Protein AF-A0A6N7GF72-F1 (afdb_monomer)

pLDDT: mean 76.34, std 24.45, range [26.66, 98.12]

Solvent-accessible surface area (backbone atoms only — not comparable to full-atom values): 12638 Å² total; per-residue (Å²): 143,80,83,81,81,89,78,82,79,80,87,87,76,74,78,53,58,44,31,38,32,58,78,77,88,82,78,81,95,81,89,84,85,91,77,95,74,93,71,80,71,67,38,44,38,35,68,43,76,59,96,56,47,67,61,53,47,71,75,38,77,80,44,46,76,70,35,70,65,58,71,73,59,34,52,51,50,43,55,64,38,62,33,38,33,44,74,45,71,75,40,70,82,31,62,70,58,50,53,26,17,60,45,32,15,17,40,37,30,23,65,43,62,24,39,59,82,71,48,45,61,90,44,27,23,38,63,32,64,62,94,37,68,65,50,50,52,50,53,51,52,55,42,75,73,30,62,67,61,42,51,52,15,22,70,39,10,25,70,74,47,64,76,74,36,73,64,52,55,48,53,49,52,52,32,54,54,27,51,77,71,72,42,87,58,70,90,82,65,70,73,75,88,70,73,82,80,72,79,67,92,66,80,81,82,90,76,130

Foldseek 3Di:
DDDDDDDDDDPPDDFWKKFKAFDPPPPDDDDDDDDDDDDDGIEIEGEEDDPCNVVVCVVCVRHHYPYHDDDPRVLVVLLRTLAIEGQALDDAQCPVLLSNLLSLHAYEYECHHNCVVQHDDQAQYHYFHHPDPPRSVVRVSVLSVDVPSSNRNSVRSNVSCVCVDPVLVVLVVVQVVCVVVVHDHDPPCPPSPPPPPDPDPDDDPPDD

Radius of gyration: 21.14 Å; Cα contacts (8 Å, |Δi|>4): 265; chains: 1; bounding box: 44×66×63 Å

Mean predicted aligned error: 12.41 Å

Sequence (208 aa):
MTPAGGAGRDPAGAESSVAVRCPASLRSPAAQPRVRRWHHASRVVVVGDGPVRRAVTAALPGAVFLGERHGKQLARVYASLDLFVHTGPYETFGQTLQEALASGVPVVAPAVGGPMDLVRSGTNGQLVPAGDPAAVAGAVAGLAGDRGRLGRYAGAARDSVAGRTWAAVGDALIDHYRAVRGEPVSESAEPAANRPTASYPGGVPTGW

Structure (mmCIF, N/CA/C/O backbone):
data_AF-A0A6N7GF72-F1
#
_entry.id   AF-A0A6N7GF72-F1
#
loop_
_atom_site.group_PDB
_atom_site.id
_atom_site.type_symbol
_atom_site.label_atom_id
_atom_site.label_alt_id
_atom_site.label_comp_id
_atom_site.label_asym_id
_atom_site.label_entity_id
_atom_site.label_seq_id
_atom_site.pdbx_PDB_ins_code
_atom_site.Cartn_x
_atom_site.Cartn_y
_atom_site.Cartn_z
_atom_site.occupancy
_atom_site.B_iso_or_equiv
_atom_site.auth_seq_id
_atom_site.auth_comp_id
_atom_site.auth_asym_id
_atom_site.auth_atom_id
_atom_site.pdbx_PDB_model_num
ATOM 1 N N . MET A 1 1 ? 24.441 47.608 4.978 1.00 37.72 1 MET A N 1
ATOM 2 C CA . MET A 1 1 ? 24.541 46.183 4.607 1.00 37.72 1 MET A CA 1
ATOM 3 C C . MET A 1 1 ? 23.756 45.409 5.650 1.00 37.72 1 MET A C 1
ATOM 5 O O . MET A 1 1 ? 24.222 45.266 6.769 1.00 37.72 1 MET A O 1
ATOM 9 N N . THR A 1 2 ? 22.516 45.058 5.324 1.00 32.22 2 THR A N 1
ATOM 10 C CA . THR A 1 2 ? 21.554 44.425 6.239 1.00 32.22 2 THR A CA 1
ATOM 11 C C . THR A 1 2 ? 21.216 43.059 5.656 1.00 32.22 2 THR A C 1
ATOM 13 O O . THR A 1 2 ? 20.885 43.025 4.470 1.00 32.22 2 THR A O 1
ATOM 16 N N . PRO A 1 3 ? 21.257 41.946 6.406 1.00 38.03 3 PRO A N 1
ATOM 17 C CA . PRO A 1 3 ? 20.653 40.718 5.931 1.00 38.03 3 PRO A CA 1
ATOM 18 C C . PRO A 1 3 ? 19.198 40.641 6.415 1.00 38.03 3 PRO A C 1
ATOM 20 O O . PRO A 1 3 ? 18.922 40.605 7.613 1.00 38.03 3 PRO A O 1
ATOM 23 N N . ALA A 1 4 ? 18.275 40.626 5.452 1.00 34.38 4 ALA A N 1
ATOM 24 C CA . ALA A 1 4 ? 16.964 39.994 5.582 1.00 34.38 4 ALA A CA 1
ATOM 25 C C . ALA A 1 4 ? 17.195 38.483 5.806 1.00 34.38 4 ALA A C 1
ATOM 27 O O . ALA A 1 4 ? 18.132 37.916 5.253 1.00 34.38 4 ALA A O 1
ATOM 28 N N . GLY A 1 5 ? 16.486 37.791 6.693 1.00 30.17 5 GLY A N 1
ATOM 29 C CA . GLY A 1 5 ? 15.038 37.602 6.662 1.00 30.17 5 GLY A CA 1
ATOM 30 C C . GLY A 1 5 ? 14.794 36.155 6.228 1.00 30.17 5 GLY A C 1
ATOM 31 O O . GLY A 1 5 ? 15.009 35.810 5.072 1.00 30.17 5 GLY A O 1
ATOM 32 N N . GLY A 1 6 ? 14.468 35.295 7.194 1.00 33.81 6 GLY A N 1
ATOM 33 C CA . GLY A 1 6 ? 14.403 33.846 7.025 1.00 33.81 6 GLY A CA 1
ATOM 34 C C . GLY A 1 6 ? 13.288 33.367 6.095 1.00 33.81 6 GLY A C 1
ATOM 35 O O . GLY A 1 6 ? 12.206 33.944 6.045 1.00 33.81 6 GLY A O 1
ATOM 36 N N . ALA A 1 7 ? 13.546 32.239 5.438 1.00 31.11 7 ALA A N 1
ATOM 37 C CA . ALA A 1 7 ? 12.521 31.364 4.892 1.00 31.11 7 ALA A CA 1
ATOM 38 C C . ALA A 1 7 ? 12.590 30.045 5.669 1.00 31.11 7 ALA A C 1
ATOM 40 O O . ALA A 1 7 ? 13.510 29.244 5.496 1.00 31.11 7 ALA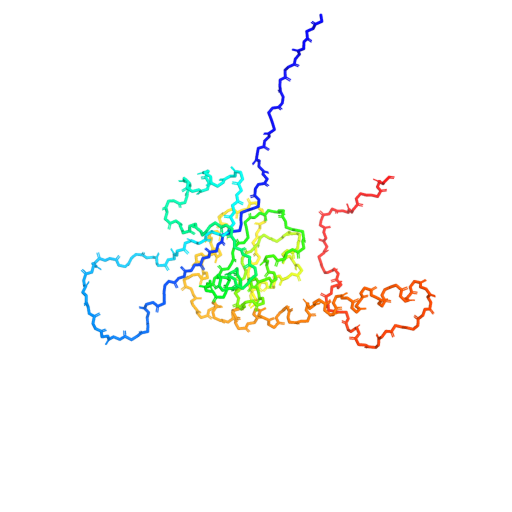 A O 1
ATOM 41 N N . GLY A 1 8 ? 11.642 29.866 6.591 1.00 28.09 8 GLY A N 1
ATOM 42 C CA . GLY A 1 8 ? 11.401 28.589 7.247 1.00 28.09 8 GLY A CA 1
ATOM 43 C C . GLY A 1 8 ? 10.992 27.562 6.198 1.00 28.09 8 GLY A C 1
ATOM 44 O O . GLY A 1 8 ? 10.082 27.796 5.406 1.00 28.09 8 GLY A O 1
ATOM 45 N N . ARG A 1 9 ? 11.704 26.439 6.169 1.00 32.72 9 ARG A N 1
ATOM 46 C CA . ARG A 1 9 ? 11.392 25.300 5.312 1.00 32.72 9 ARG A CA 1
ATOM 47 C C . ARG A 1 9 ? 10.152 24.605 5.881 1.00 32.72 9 ARG A C 1
ATOM 49 O O . ARG A 1 9 ? 10.186 24.135 7.015 1.00 32.72 9 ARG A O 1
ATOM 56 N N . ASP A 1 10 ? 9.076 24.580 5.105 1.00 31.94 10 ASP A N 1
ATOM 57 C CA . ASP A 1 10 ? 7.834 23.865 5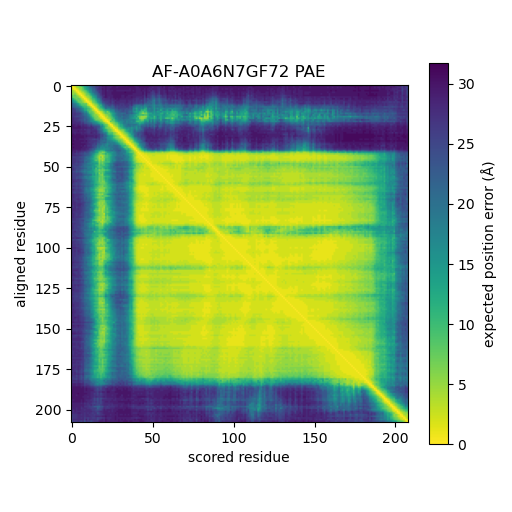.407 1.00 31.94 10 ASP A CA 1
ATOM 58 C C . ASP A 1 10 ? 8.110 22.344 5.530 1.00 31.94 10 ASP A C 1
ATOM 60 O O . ASP A 1 10 ? 8.666 21.761 4.594 1.00 31.94 10 ASP A O 1
ATOM 64 N N . PRO A 1 11 ? 7.804 21.670 6.659 1.00 31.98 11 PRO A N 1
ATOM 65 C CA . PRO A 1 11 ? 8.066 20.241 6.850 1.00 31.98 11 PRO A CA 1
ATOM 66 C C . PRO A 1 11 ? 6.938 19.345 6.293 1.00 31.98 11 PRO A C 1
ATOM 68 O O . PRO A 1 11 ? 6.669 18.269 6.830 1.00 31.98 11 PRO A O 1
ATOM 71 N N . ALA A 1 12 ? 6.267 19.763 5.219 1.00 31.30 12 ALA A N 1
ATOM 72 C CA . ALA A 1 12 ? 5.197 19.017 4.559 1.00 31.30 12 ALA A CA 1
ATOM 73 C C . ALA A 1 12 ? 5.749 18.018 3.521 1.00 31.30 12 ALA A C 1
ATOM 75 O O . ALA A 1 12 ? 5.604 18.197 2.315 1.00 31.30 12 ALA A O 1
ATOM 76 N N . GLY A 1 13 ? 6.415 16.958 3.986 1.00 28.98 13 GLY A N 1
ATOM 77 C CA . GLY A 1 13 ? 6.988 15.943 3.091 1.00 28.98 13 GLY A CA 1
ATOM 78 C C . GLY A 1 13 ? 7.245 14.583 3.732 1.00 28.98 13 GLY A C 1
ATOM 79 O O . GLY A 1 13 ? 8.148 13.874 3.305 1.00 28.98 13 GLY A O 1
ATOM 80 N N . ALA A 1 14 ? 6.513 14.225 4.788 1.00 30.52 14 ALA A N 1
ATOM 81 C CA . ALA A 1 14 ? 6.684 12.927 5.429 1.00 30.52 14 ALA A CA 1
ATOM 82 C C . ALA A 1 14 ? 5.724 11.887 4.840 1.00 30.52 14 ALA A C 1
ATOM 84 O O . ALA A 1 14 ? 4.532 11.874 5.153 1.00 30.52 14 ALA A O 1
ATOM 85 N N . GLU A 1 15 ? 6.266 10.995 4.013 1.00 36.94 15 GLU A N 1
ATOM 86 C CA . GLU A 1 15 ? 5.601 9.768 3.578 1.00 36.94 15 GLU A CA 1
ATOM 87 C C . GLU A 1 15 ? 5.228 8.941 4.816 1.00 36.94 15 GLU A C 1
ATOM 89 O O . GLU A 1 15 ? 6.079 8.395 5.515 1.00 36.94 15 GLU A O 1
ATOM 94 N N . SER A 1 16 ? 3.939 8.903 5.141 1.00 38.19 16 SER A N 1
ATOM 95 C CA . SER A 1 16 ? 3.421 8.126 6.265 1.00 38.19 16 SER A CA 1
ATOM 96 C C . SER A 1 16 ? 2.525 7.037 5.702 1.00 38.19 16 SER A C 1
ATOM 98 O O . SER A 1 16 ? 1.413 7.303 5.256 1.00 38.19 16 SER A O 1
ATOM 100 N N . SER A 1 17 ? 3.023 5.804 5.695 1.00 48.09 17 SER A N 1
ATOM 101 C CA . SER A 1 17 ? 2.192 4.639 5.405 1.00 48.09 17 SER A CA 1
ATOM 102 C C . SER A 1 17 ? 1.474 4.223 6.684 1.00 48.09 17 SER A C 1
ATOM 104 O O . SER A 1 17 ? 2.097 3.998 7.724 1.00 48.09 17 SER A O 1
ATOM 106 N N . VAL A 1 18 ? 0.149 4.153 6.622 1.00 55.72 18 VAL A N 1
ATOM 107 C CA . VAL A 1 18 ? -0.718 3.813 7.748 1.00 55.72 18 VAL A CA 1
ATOM 108 C C . VAL A 1 18 ? -1.371 2.475 7.438 1.00 55.72 18 VAL A C 1
ATOM 110 O O . VAL A 1 18 ? -2.010 2.300 6.410 1.00 55.72 18 VAL A O 1
ATOM 113 N N . ALA A 1 19 ? -1.230 1.496 8.320 1.00 61.16 19 ALA A N 1
ATOM 114 C CA . ALA A 1 19 ? -1.853 0.196 8.137 1.00 61.16 19 ALA A CA 1
ATOM 115 C C . ALA A 1 19 ? -3.062 0.033 9.060 1.00 61.16 19 ALA A C 1
ATOM 117 O O . ALA A 1 19 ? -3.046 0.496 10.201 1.00 61.16 19 ALA A O 1
ATOM 118 N N . VAL A 1 20 ? -4.114 -0.644 8.597 1.00 59.81 20 VAL A N 1
ATOM 119 C CA . VAL A 1 20 ? -5.324 -0.889 9.391 1.00 59.81 20 VAL A CA 1
ATOM 120 C C . VAL A 1 20 ? -5.502 -2.386 9.614 1.00 59.81 20 VAL A C 1
ATOM 122 O O . VAL A 1 20 ? -5.477 -3.192 8.683 1.00 59.81 20 VAL A O 1
ATOM 125 N N . ARG A 1 21 ? -5.705 -2.756 10.880 1.00 57.06 21 ARG A N 1
ATOM 126 C CA . ARG A 1 21 ? -6.043 -4.113 11.310 1.00 57.06 21 ARG A CA 1
ATOM 127 C C . ARG A 1 21 ? -7.370 -4.118 12.067 1.00 57.06 21 ARG A C 1
ATOM 129 O O . ARG A 1 21 ? -7.526 -3.417 13.065 1.00 57.06 21 ARG A O 1
ATOM 136 N N . CYS A 1 22 ? -8.313 -4.941 11.635 1.00 35.53 22 CYS A N 1
ATOM 137 C CA . CYS A 1 22 ? -9.585 -5.212 12.294 1.00 35.53 22 CYS A CA 1
ATOM 138 C C . CYS A 1 22 ? -9.459 -6.519 13.109 1.00 35.53 22 CYS A C 1
ATOM 140 O O . CYS A 1 22 ? -9.134 -7.564 12.543 1.00 35.53 22 CYS A O 1
ATOM 142 N N . PRO A 1 23 ? -9.692 -6.536 14.438 1.00 35.94 23 PRO A N 1
ATOM 143 C CA . PRO A 1 23 ? -9.519 -7.742 15.236 1.00 35.94 23 PRO A CA 1
ATOM 144 C C . PRO A 1 23 ? -10.465 -8.864 14.777 1.00 35.94 23 PRO A C 1
ATOM 146 O O . PRO A 1 23 ? -11.629 -8.654 14.433 1.00 35.94 23 PRO A O 1
ATOM 149 N N . ALA A 1 24 ? -9.938 -10.088 14.784 1.00 39.78 24 ALA A N 1
ATOM 150 C CA . ALA A 1 24 ? -10.560 -11.296 14.243 1.00 39.78 24 ALA A CA 1
ATOM 151 C C . ALA A 1 24 ? -11.623 -11.948 15.161 1.00 39.78 24 ALA A C 1
ATOM 153 O O . ALA A 1 24 ? -11.920 -13.132 15.008 1.00 39.78 24 ALA A O 1
ATOM 154 N N . SER A 1 25 ? -12.199 -11.224 16.126 1.00 37.38 25 SER A N 1
ATOM 155 C CA . SER A 1 25 ? -13.009 -11.787 17.223 1.00 37.38 25 SER A CA 1
ATOM 156 C C . SER A 1 25 ? -14.440 -12.221 16.845 1.00 37.38 25 SER A C 1
ATOM 158 O O . SER A 1 25 ? -15.367 -12.041 17.625 1.00 37.38 25 SER A O 1
ATOM 160 N N . LEU A 1 26 ? -14.636 -12.826 15.670 1.00 39.72 26 LEU A N 1
ATOM 161 C CA . LEU A 1 26 ? -15.895 -13.479 15.268 1.00 39.72 26 LEU A CA 1
ATOM 162 C C . LEU A 1 26 ? -15.728 -14.984 14.972 1.00 39.72 26 LEU A C 1
ATOM 164 O O . LEU A 1 26 ? -16.609 -15.598 14.377 1.00 39.72 26 LEU A O 1
ATOM 168 N N . ARG A 1 27 ? -14.618 -15.608 15.391 1.00 39.31 27 ARG A N 1
ATOM 169 C CA . ARG A 1 27 ? -14.408 -17.062 15.277 1.00 39.31 27 ARG A CA 1
ATOM 170 C C . ARG A 1 27 ? -14.539 -17.742 16.652 1.00 39.31 27 ARG A C 1
ATOM 172 O O . ARG A 1 27 ? -13.567 -17.843 17.386 1.00 39.31 27 ARG A O 1
ATOM 179 N N . SER A 1 28 ? -15.739 -18.261 16.918 1.00 28.58 28 SER A N 1
ATOM 180 C CA . SER A 1 28 ? -16.122 -19.269 17.934 1.00 28.58 28 SER A CA 1
ATOM 181 C C . SER A 1 28 ? -16.553 -18.813 19.354 1.00 28.58 28 SER A C 1
ATOM 183 O O . SER A 1 28 ? -15.924 -17.922 19.926 1.00 28.58 28 SER A O 1
ATOM 185 N N . PRO A 1 29 ? -17.606 -19.433 19.951 1.00 34.91 29 PRO A N 1
ATOM 186 C CA . PRO A 1 29 ? -18.181 -19.065 21.244 1.00 34.91 29 PRO A CA 1
ATOM 187 C C . PRO A 1 29 ? -17.794 -20.058 22.355 1.00 34.91 29 PRO A C 1
ATOM 189 O O . PRO A 1 29 ? -18.468 -21.063 22.546 1.00 34.91 29 PRO A O 1
ATOM 192 N N . ALA A 1 30 ? -16.751 -19.780 23.137 1.00 33.38 30 ALA A N 1
ATOM 193 C CA . ALA A 1 30 ? -16.611 -20.349 24.483 1.00 33.38 30 ALA A CA 1
ATOM 194 C C . ALA A 1 30 ? -15.549 -19.587 25.291 1.00 33.38 30 ALA A C 1
ATOM 196 O O . ALA A 1 30 ? -14.443 -19.378 24.809 1.00 33.38 30 ALA A O 1
ATOM 197 N N . ALA A 1 31 ? -15.907 -19.255 26.536 1.00 30.31 31 ALA A N 1
ATOM 198 C CA . ALA A 1 31 ? -15.117 -18.621 27.603 1.00 30.31 31 ALA A CA 1
ATOM 199 C C . ALA A 1 31 ? -15.018 -17.068 27.607 1.00 30.31 31 ALA A C 1
ATOM 201 O O . ALA A 1 31 ? -14.301 -16.430 26.846 1.00 30.31 31 ALA A O 1
ATOM 202 N N . GLN A 1 32 ? -15.788 -16.496 28.539 1.00 37.69 32 GLN A N 1
ATOM 203 C CA . GLN A 1 32 ? -16.015 -15.092 28.948 1.00 37.69 32 GLN A CA 1
ATOM 204 C C . GLN A 1 32 ? -14.939 -14.602 29.973 1.00 37.69 32 GLN A C 1
ATOM 206 O O . GLN A 1 32 ? -14.278 -15.480 30.523 1.00 37.69 32 GLN A O 1
ATOM 211 N N . PRO A 1 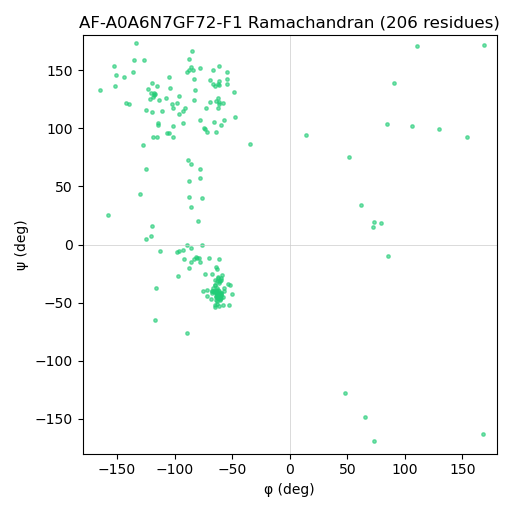33 ? -14.748 -13.286 30.308 1.00 40.03 33 PRO A N 1
ATOM 212 C CA . PRO A 1 33 ? -15.814 -12.398 30.800 1.00 40.03 33 PRO A CA 1
ATOM 213 C C . PRO A 1 33 ? -15.810 -10.911 30.376 1.00 40.03 33 PRO A C 1
ATOM 215 O O . PRO A 1 33 ? -14.806 -10.220 30.277 1.00 40.03 33 PRO A O 1
ATOM 218 N N . ARG A 1 34 ? -17.047 -10.437 30.190 1.00 40.97 34 ARG A N 1
ATOM 219 C CA . ARG A 1 34 ? -17.613 -9.087 30.369 1.00 40.97 34 ARG A CA 1
ATOM 220 C C . ARG A 1 34 ? -16.628 -7.910 30.523 1.00 40.97 34 ARG A C 1
ATOM 222 O O . ARG A 1 34 ? -16.373 -7.450 31.630 1.00 40.97 34 ARG A O 1
ATOM 229 N N . VAL A 1 35 ? -16.327 -7.265 29.395 1.00 34.72 35 VAL A N 1
ATOM 230 C CA . VAL A 1 35 ? -16.223 -5.798 29.317 1.00 34.72 35 VAL A CA 1
ATOM 231 C C . VAL A 1 35 ? -17.259 -5.316 28.304 1.00 34.72 35 VAL A C 1
ATOM 233 O O . VAL A 1 35 ? -17.232 -5.661 27.124 1.00 34.72 35 VAL A O 1
ATOM 236 N N . ARG A 1 36 ? -18.254 -4.575 28.795 1.00 36.16 36 ARG A N 1
ATOM 237 C CA . ARG A 1 36 ? -19.319 -3.986 27.981 1.00 36.16 36 ARG A CA 1
ATOM 238 C C . ARG A 1 36 ? -18.784 -2.744 27.271 1.00 36.16 36 ARG A C 1
ATOM 240 O O . ARG A 1 36 ? -18.638 -1.715 27.915 1.00 36.16 36 ARG A O 1
ATOM 247 N N . ARG A 1 37 ? -18.571 -2.869 25.959 1.00 26.66 37 ARG A N 1
ATOM 248 C CA . ARG A 1 37 ? -18.937 -1.941 24.864 1.00 26.66 37 ARG A CA 1
ATOM 249 C C . ARG A 1 37 ? -17.967 -2.170 23.702 1.00 26.66 37 ARG A C 1
ATOM 251 O O . ARG A 1 37 ? -16.890 -1.590 23.643 1.00 26.66 37 ARG A O 1
ATOM 258 N N . TRP A 1 38 ? -18.357 -3.040 22.776 1.00 33.94 38 TRP A N 1
ATOM 259 C CA . TRP A 1 38 ? -17.678 -3.167 21.491 1.00 33.94 38 TRP A CA 1
ATOM 260 C C . TRP A 1 38 ? -18.045 -1.947 20.644 1.00 33.94 38 TRP A C 1
ATOM 262 O O . TRP A 1 38 ? -19.136 -1.889 20.085 1.00 33.94 38 TRP A O 1
ATOM 272 N N . HIS A 1 39 ? -17.157 -0.957 20.588 1.00 36.47 39 HIS A N 1
ATOM 273 C CA . HIS A 1 39 ? -17.278 0.176 19.676 1.00 36.47 39 HIS A CA 1
ATOM 274 C C . HIS A 1 39 ? -16.176 0.093 18.612 1.00 36.47 39 HIS A C 1
ATOM 276 O O . HIS A 1 39 ? -14.996 0.163 18.928 1.00 36.47 39 HIS A O 1
ATOM 282 N N . HIS A 1 40 ? -16.607 -0.092 17.358 1.00 46.06 40 HIS A N 1
ATOM 283 C CA . HIS A 1 40 ? -15.919 0.252 16.102 1.00 46.06 40 HIS A CA 1
ATOM 284 C C . HIS A 1 40 ? -14.469 -0.261 15.965 1.00 46.06 40 HIS A C 1
ATOM 286 O O . HIS A 1 40 ? -13.488 0.464 16.082 1.00 46.06 40 HIS A O 1
ATOM 292 N N . ALA A 1 41 ? -14.360 -1.566 15.708 1.00 66.69 41 ALA A N 1
ATOM 293 C CA . ALA A 1 41 ? -13.166 -2.393 15.844 1.00 66.69 41 ALA A CA 1
ATOM 294 C C . ALA A 1 41 ? -12.130 -2.241 14.705 1.00 66.69 41 ALA A C 1
ATOM 296 O O . ALA A 1 41 ? -11.883 -3.188 13.968 1.00 66.69 41 ALA A O 1
ATOM 297 N N . SER A 1 42 ? -11.507 -1.077 14.532 1.00 74.12 42 SER A N 1
ATOM 298 C CA . SER A 1 42 ? -10.332 -0.929 13.651 1.00 74.12 42 SER A CA 1
ATOM 299 C C . SER A 1 42 ? -9.159 -0.363 14.438 1.00 74.12 42 SER A C 1
ATOM 301 O O . SER A 1 42 ? -9.322 0.581 15.206 1.00 74.12 42 SER A O 1
ATOM 303 N N . ARG A 1 43 ? -7.973 -0.950 14.275 1.00 87.81 43 ARG A N 1
ATOM 304 C CA . ARG A 1 43 ? -6.743 -0.519 14.937 1.00 87.81 43 ARG A CA 1
ATOM 305 C C . ARG A 1 43 ? -5.735 -0.079 13.893 1.00 87.81 43 ARG A C 1
ATOM 307 O O . ARG A 1 43 ? -5.451 -0.815 12.951 1.00 87.81 43 ARG A O 1
ATOM 314 N N . VAL A 1 44 ? -5.190 1.113 14.087 1.00 91.12 44 VAL A N 1
ATOM 315 C CA . VAL A 1 44 ? -4.123 1.637 13.241 1.00 91.12 44 VAL A CA 1
ATOM 316 C C . VAL A 1 44 ? -2.788 1.063 13.707 1.00 91.12 44 VAL A C 1
ATOM 318 O O . VAL A 1 44 ? -2.499 1.041 14.904 1.00 91.12 44 VAL A O 1
ATOM 321 N N . VAL A 1 45 ? -1.986 0.589 12.764 1.00 93.00 45 VAL A N 1
ATOM 322 C CA . VAL A 1 45 ? -0.622 0.109 12.964 1.00 93.00 45 VAL A CA 1
ATOM 323 C C . VAL A 1 45 ? 0.295 0.962 12.097 1.00 93.00 45 VAL A C 1
ATOM 325 O O . VAL A 1 45 ? 0.037 1.153 10.913 1.00 93.00 45 VAL A O 1
ATOM 328 N N . VAL A 1 46 ? 1.366 1.478 12.687 1.00 91.31 46 VAL A N 1
ATOM 329 C CA . VAL A 1 46 ? 2.391 2.253 11.985 1.00 91.31 46 VAL A CA 1
ATOM 330 C C . VAL A 1 46 ? 3.716 1.514 12.123 1.00 91.31 46 VAL A C 1
ATOM 332 O O . VAL A 1 46 ? 4.131 1.153 13.230 1.00 91.31 46 VAL A O 1
ATOM 335 N N . VAL A 1 47 ? 4.366 1.264 10.991 1.00 91.69 47 VAL A N 1
ATOM 336 C CA . VAL A 1 47 ? 5.678 0.614 10.902 1.00 91.69 47 VAL A CA 1
ATOM 337 C C . VAL A 1 47 ? 6.639 1.581 10.241 1.00 91.69 47 VAL A C 1
ATOM 339 O O . VAL A 1 47 ? 6.270 2.250 9.284 1.00 91.69 47 VAL A O 1
ATOM 342 N N . GLY A 1 48 ? 7.859 1.639 10.758 1.00 86.94 48 GLY A N 1
ATOM 343 C CA . GLY A 1 48 ? 8.841 2.648 10.390 1.00 86.94 48 GLY A CA 1
ATOM 344 C C . GLY A 1 48 ? 9.100 3.634 11.521 1.00 86.94 48 GLY A C 1
ATOM 345 O O . GLY A 1 48 ? 8.431 3.634 12.560 1.00 86.94 48 GLY A O 1
ATOM 346 N N . ASP A 1 49 ? 10.113 4.454 11.308 1.00 85.06 49 ASP A N 1
ATOM 347 C CA . ASP A 1 49 ? 10.450 5.609 12.127 1.00 85.06 49 ASP A CA 1
ATOM 348 C C . ASP A 1 49 ? 10.723 6.791 11.187 1.00 85.06 4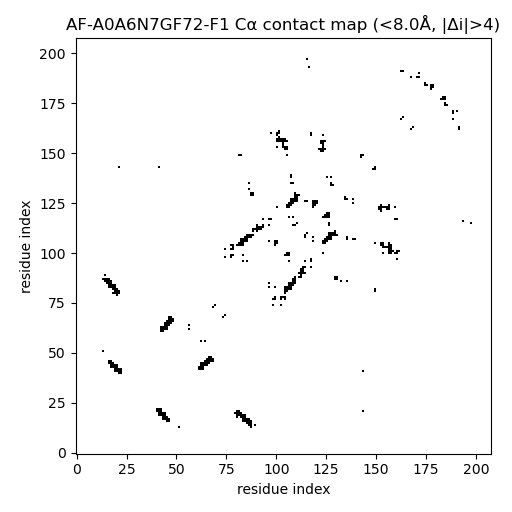9 ASP A C 1
ATOM 350 O O . ASP A 1 49 ? 10.703 6.655 9.963 1.00 85.06 49 ASP A O 1
ATOM 354 N N . GLY A 1 50 ? 10.915 7.975 11.747 1.00 85.31 50 GLY A N 1
ATOM 355 C CA . GLY A 1 50 ? 11.216 9.161 10.977 1.00 85.31 50 GLY A CA 1
ATOM 356 C C . GLY A 1 50 ? 11.126 10.433 11.810 1.00 85.31 50 GLY A C 1
ATOM 357 O O . GLY A 1 50 ? 10.620 10.430 12.937 1.00 85.31 50 GLY A O 1
ATOM 358 N N . PRO A 1 51 ? 11.558 11.566 11.239 1.00 86.38 51 PRO A N 1
ATOM 359 C CA . PRO A 1 51 ? 11.607 12.849 11.941 1.00 86.38 51 PRO A CA 1
ATOM 360 C C . PRO A 1 51 ? 10.236 13.296 12.472 1.00 86.38 51 PRO A C 1
ATOM 362 O O . PRO A 1 51 ? 10.154 13.997 13.480 1.00 86.38 51 PRO A O 1
ATOM 365 N N . VAL A 1 52 ? 9.146 12.847 11.841 1.00 86.19 52 VAL A N 1
ATOM 3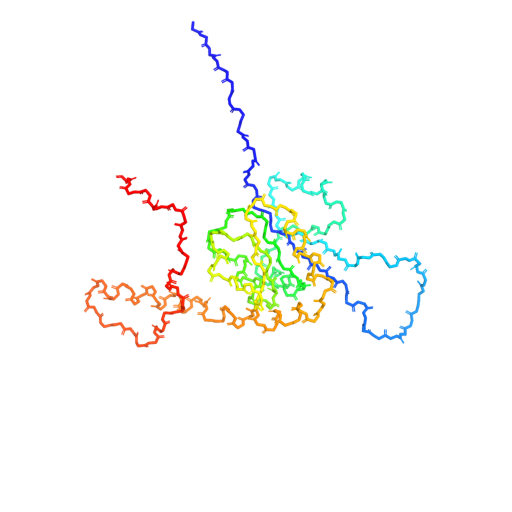66 C CA . VAL A 1 52 ? 7.770 13.182 12.234 1.00 86.19 52 VAL A CA 1
ATOM 367 C C . VAL A 1 52 ? 7.149 12.224 13.255 1.00 86.19 52 VAL A C 1
ATOM 369 O O . VAL A 1 52 ? 6.014 12.451 13.675 1.00 86.19 52 VAL A O 1
ATOM 372 N N . ARG A 1 53 ? 7.857 11.178 13.713 1.00 85.62 53 ARG A N 1
ATOM 373 C CA . ARG A 1 53 ? 7.302 10.150 14.616 1.00 85.62 53 ARG A CA 1
ATOM 374 C C . ARG A 1 53 ? 6.598 10.739 15.836 1.00 85.62 53 ARG A C 1
ATOM 376 O O . ARG A 1 53 ? 5.520 10.273 16.204 1.00 85.62 53 ARG A O 1
ATOM 383 N N . ARG A 1 54 ? 7.182 11.769 16.460 1.00 88.38 54 ARG A N 1
ATOM 384 C CA . ARG A 1 54 ? 6.585 12.439 17.630 1.00 88.38 54 ARG A CA 1
ATOM 385 C C . ARG A 1 54 ? 5.227 13.060 17.301 1.00 88.38 54 ARG A C 1
ATOM 387 O O . ARG A 1 54 ? 4.273 12.832 18.038 1.00 88.38 54 ARG A O 1
ATOM 394 N N . ALA A 1 55 ? 5.138 13.791 16.191 1.00 87.19 55 ALA A N 1
ATOM 395 C CA . ALA A 1 55 ? 3.901 14.437 15.761 1.00 87.19 55 ALA A CA 1
ATOM 396 C C . ALA A 1 55 ? 2.813 13.404 15.427 1.00 87.19 55 ALA A C 1
ATOM 398 O O . ALA A 1 55 ? 1.686 13.525 15.899 1.00 87.19 55 ALA A O 1
ATOM 399 N N . VAL A 1 56 ? 3.165 12.338 14.699 1.00 86.00 56 VAL A N 1
ATOM 400 C CA . VAL A 1 56 ? 2.220 11.265 14.339 1.00 86.00 56 VAL A CA 1
ATOM 401 C C . VAL A 1 56 ? 1.741 10.493 15.572 1.00 86.00 56 VAL A C 1
ATOM 403 O O . VAL A 1 56 ? 0.558 10.188 15.685 1.00 86.00 56 VAL A O 1
ATOM 406 N N . THR A 1 57 ? 2.628 10.221 16.534 1.00 88.50 57 THR A N 1
ATOM 407 C CA . THR A 1 57 ? 2.259 9.542 17.790 1.00 88.50 57 THR A CA 1
ATOM 408 C C . THR A 1 57 ? 1.285 10.383 18.615 1.00 88.50 57 THR A C 1
ATOM 410 O O . THR A 1 57 ? 0.322 9.846 19.156 1.00 88.50 57 THR A O 1
ATOM 413 N N . ALA A 1 58 ? 1.495 11.702 18.673 1.00 91.19 58 ALA A N 1
ATOM 414 C CA . ALA A 1 58 ? 0.572 12.620 19.337 1.00 91.19 58 ALA A CA 1
ATOM 415 C C . ALA A 1 58 ? -0.790 12.703 18.622 1.00 91.19 58 ALA A C 1
ATOM 417 O O . ALA A 1 58 ? -1.822 12.764 19.284 1.00 91.19 58 ALA A O 1
ATOM 418 N N . ALA A 1 59 ? -0.801 12.667 17.286 1.00 88.19 59 ALA A N 1
ATOM 419 C CA . ALA A 1 59 ? -2.025 12.705 16.486 1.00 88.19 59 ALA A CA 1
ATOM 420 C C . ALA A 1 59 ? -2.819 11.383 16.512 1.00 88.19 59 ALA A C 1
ATOM 422 O O . ALA A 1 59 ? -4.032 11.389 16.312 1.00 88.19 59 ALA A O 1
ATOM 423 N N . LEU A 1 60 ? -2.155 10.249 16.766 1.00 87.56 60 LEU A N 1
ATOM 424 C CA . LEU A 1 60 ? -2.747 8.908 16.744 1.00 87.56 60 LEU A CA 1
ATOM 425 C C . LEU A 1 60 ? -2.517 8.151 18.069 1.00 87.56 60 LEU A C 1
ATOM 427 O O . LEU A 1 60 ? -1.880 7.094 18.071 1.00 87.56 60 LEU A O 1
ATOM 431 N N . PRO A 1 61 ? -3.075 8.614 19.204 1.00 86.56 61 PRO A N 1
ATOM 432 C CA . PRO A 1 61 ? -2.813 8.023 20.522 1.00 86.56 61 PRO A CA 1
ATOM 433 C C . PRO A 1 61 ? -3.300 6.568 20.670 1.00 86.56 61 PRO A C 1
ATOM 435 O O . PRO A 1 61 ? -2.847 5.849 21.556 1.00 86.56 61 PRO A O 1
ATOM 438 N N . GLY A 1 62 ? -4.218 6.113 19.808 1.00 85.56 62 GLY A N 1
ATOM 439 C CA . GLY A 1 62 ? -4.708 4.728 19.774 1.00 85.56 62 GLY A CA 1
ATOM 440 C C . GLY A 1 62 ? -3.954 3.797 18.813 1.00 85.56 62 GLY A C 1
ATOM 441 O O . GLY A 1 62 ? -4.263 2.600 18.760 1.00 85.56 62 GLY A O 1
ATOM 442 N N . ALA A 1 63 ? -3.003 4.321 18.033 1.00 89.38 63 ALA A N 1
ATOM 443 C CA . ALA A 1 63 ? -2.250 3.533 17.066 1.00 89.38 63 ALA A CA 1
ATOM 444 C C . ALA A 1 63 ? -1.144 2.704 17.732 1.00 89.38 63 ALA A C 1
ATOM 446 O O . ALA A 1 63 ? -0.591 3.054 18.774 1.00 89.38 63 ALA A O 1
ATOM 447 N N . VAL A 1 64 ? -0.807 1.580 17.105 1.00 92.50 64 VAL A N 1
ATOM 448 C CA . VAL A 1 64 ? 0.316 0.731 17.502 1.00 92.50 64 VAL A CA 1
ATOM 449 C C . VAL A 1 64 ? 1.521 1.093 16.652 1.00 92.50 64 VAL A C 1
ATOM 451 O O . VAL A 1 64 ? 1.545 0.812 15.457 1.00 92.50 64 VAL A O 1
ATOM 454 N N . PHE A 1 65 ? 2.537 1.674 17.277 1.00 90.25 65 PHE A N 1
ATOM 455 C CA . PHE A 1 65 ? 3.806 1.980 16.627 1.00 90.25 65 PHE A CA 1
ATOM 456 C C . PHE A 1 65 ? 4.772 0.823 16.836 1.00 90.25 65 PHE A C 1
ATOM 458 O O . PHE A 1 65 ? 5.172 0.535 17.964 1.00 90.25 65 PHE A O 1
ATOM 465 N N . LEU A 1 66 ? 5.151 0.149 15.753 1.00 91.06 66 LEU A N 1
ATOM 466 C CA . LEU A 1 66 ? 6.117 -0.946 15.819 1.00 91.06 66 LEU A CA 1
ATOM 467 C C . LEU A 1 66 ? 7.560 -0.437 15.707 1.00 91.06 66 LEU A C 1
ATOM 469 O O . LEU A 1 66 ? 8.472 -1.122 16.164 1.00 91.06 66 LEU A O 1
ATOM 473 N N . GLY A 1 67 ? 7.779 0.769 15.179 1.00 90.12 67 GLY A N 1
ATOM 474 C CA . GLY A 1 67 ? 9.110 1.239 14.787 1.00 90.12 67 GLY A CA 1
ATOM 475 C C . GLY A 1 67 ? 9.584 0.545 13.510 1.00 90.12 67 GLY A C 1
ATOM 476 O O . GLY A 1 67 ? 8.810 -0.150 12.846 1.00 90.12 67 GLY A O 1
ATOM 477 N N . GLU A 1 68 ? 10.857 0.709 13.164 1.00 90.31 68 GLU A N 1
ATOM 478 C CA . GLU A 1 68 ? 11.431 0.121 11.949 1.00 90.31 68 GLU A CA 1
ATOM 479 C C . GLU A 1 68 ? 11.444 -1.411 11.984 1.00 90.31 68 GLU A C 1
ATOM 481 O O . GLU A 1 68 ? 11.783 -2.042 12.990 1.00 90.31 68 GLU A O 1
ATOM 486 N N . ARG A 1 69 ? 11.067 -2.032 10.866 1.00 92.88 69 ARG A N 1
ATOM 487 C CA . ARG A 1 69 ? 11.106 -3.483 10.665 1.00 92.88 69 ARG A CA 1
ATOM 488 C C . ARG A 1 69 ? 11.662 -3.773 9.285 1.00 92.88 69 ARG A C 1
ATOM 490 O O . ARG A 1 69 ? 11.419 -3.025 8.351 1.00 92.88 69 ARG A O 1
ATOM 497 N N . HIS A 1 70 ? 12.348 -4.904 9.166 1.00 91.25 70 HIS A N 1
ATOM 498 C CA . HIS A 1 70 ? 13.029 -5.300 7.938 1.00 91.25 70 HIS A CA 1
ATOM 499 C C . HIS A 1 70 ? 12.778 -6.776 7.614 1.00 91.25 70 HIS A C 1
ATOM 501 O O . HIS A 1 70 ? 12.437 -7.580 8.495 1.00 91.25 70 HIS A O 1
ATOM 507 N N . GLY A 1 71 ? 12.958 -7.132 6.340 1.00 93.19 71 GLY A N 1
ATOM 508 C CA . GLY A 1 71 ? 12.914 -8.507 5.842 1.00 93.19 71 GLY A CA 1
ATOM 509 C C . GLY A 1 71 ? 11.699 -9.294 6.340 1.00 93.19 71 GLY A C 1
ATOM 510 O O . GLY A 1 71 ? 10.558 -8.841 6.265 1.00 93.19 71 GLY A O 1
ATOM 511 N N . LYS A 1 72 ? 11.943 -10.480 6.913 1.00 94.88 72 LYS A N 1
ATOM 512 C CA . LYS A 1 72 ? 10.878 -11.381 7.391 1.00 94.88 72 LYS A CA 1
ATOM 513 C C . LYS A 1 72 ? 9.987 -10.762 8.471 1.00 94.88 72 LYS A C 1
ATOM 515 O O . LYS A 1 72 ? 8.833 -11.163 8.591 1.00 94.88 72 LYS A O 1
ATOM 520 N N . GLN A 1 73 ? 10.498 -9.833 9.281 1.00 93.62 73 GLN A N 1
ATOM 521 C CA . GLN A 1 73 ? 9.670 -9.182 10.298 1.00 93.62 73 GLN A CA 1
ATOM 522 C C . GLN A 1 73 ? 8.678 -8.219 9.653 1.00 93.62 73 GLN A C 1
ATOM 524 O O . GLN A 1 73 ? 7.502 -8.260 9.997 1.00 93.62 73 GLN A O 1
ATOM 529 N N . LEU A 1 74 ? 9.136 -7.413 8.693 1.00 93.44 74 LEU A N 1
ATOM 530 C CA . LEU A 1 74 ? 8.272 -6.506 7.943 1.00 93.44 74 LEU A CA 1
ATOM 531 C C . LEU A 1 74 ? 7.215 -7.283 7.146 1.00 93.44 74 LEU A C 1
ATOM 533 O O . LEU A 1 74 ? 6.030 -6.991 7.265 1.00 93.44 74 LEU A O 1
ATOM 537 N N . ALA A 1 75 ? 7.618 -8.352 6.452 1.00 93.81 75 ALA A N 1
ATOM 538 C CA . ALA A 1 75 ? 6.697 -9.223 5.719 1.00 93.81 75 ALA A CA 1
ATOM 539 C C . ALA A 1 75 ? 5.601 -9.828 6.620 1.00 93.81 75 ALA A C 1
ATOM 541 O O . ALA A 1 75 ? 4.434 -9.880 6.240 1.00 93.81 75 ALA A O 1
ATOM 542 N N . ARG A 1 76 ? 5.947 -10.244 7.849 1.00 95.38 76 ARG A N 1
ATOM 543 C CA . ARG A 1 76 ? 4.956 -10.712 8.837 1.00 95.38 76 ARG A CA 1
ATOM 544 C C . ARG A 1 76 ? 4.008 -9.607 9.279 1.00 95.38 76 ARG A C 1
ATOM 546 O O . ARG A 1 76 ? 2.852 -9.907 9.560 1.00 95.38 76 ARG A O 1
ATOM 553 N N . VAL A 1 77 ? 4.486 -8.364 9.376 1.00 94.56 77 VAL A N 1
ATOM 554 C CA . VAL A 1 77 ? 3.597 -7.245 9.680 1.00 94.56 77 VAL A CA 1
ATOM 555 C C . VAL A 1 77 ? 2.603 -7.065 8.546 1.00 94.56 77 VAL A C 1
ATOM 557 O O . VAL A 1 77 ? 1.415 -7.138 8.842 1.00 94.56 77 VAL A O 1
ATOM 560 N N . TYR A 1 78 ? 3.052 -6.934 7.292 1.00 95.50 78 TYR A N 1
ATOM 561 C CA . TYR A 1 78 ? 2.152 -6.822 6.140 1.00 95.50 78 TYR A CA 1
ATOM 562 C C . TYR A 1 78 ? 1.129 -7.957 6.113 1.00 95.50 78 TYR A C 1
ATOM 564 O O . TYR A 1 78 ? -0.064 -7.692 6.136 1.00 95.50 78 TYR A O 1
ATOM 572 N N . ALA A 1 79 ? 1.566 -9.214 6.210 1.00 94.88 79 ALA A N 1
ATOM 573 C CA . ALA A 1 79 ? 0.669 -10.374 6.224 1.00 94.88 79 ALA A CA 1
ATOM 574 C C . ALA A 1 79 ? -0.321 -10.411 7.412 1.00 94.88 79 ALA A C 1
ATOM 576 O O . ALA A 1 79 ? -1.240 -11.228 7.423 1.00 94.88 79 ALA A O 1
ATOM 577 N N . SER A 1 80 ? -0.130 -9.569 8.434 1.00 94.38 80 SER A N 1
ATOM 578 C CA . SER A 1 80 ? -1.040 -9.441 9.582 1.00 94.38 80 SER A CA 1
ATOM 579 C C . SER A 1 80 ? -2.060 -8.303 9.453 1.00 94.38 80 SER A C 1
ATOM 581 O O . SER A 1 80 ? -2.900 -8.151 10.346 1.00 94.38 80 SER A O 1
ATOM 583 N N . LEU A 1 81 ? -1.961 -7.491 8.398 1.00 94.75 81 LEU A N 1
ATOM 584 C CA . LEU A 1 81 ? -2.867 -6.380 8.114 1.00 94.75 81 LEU A CA 1
ATOM 585 C C . LEU A 1 81 ? -4.098 -6.864 7.353 1.00 94.75 81 LEU A C 1
ATOM 587 O O . LEU A 1 81 ? -4.033 -7.830 6.599 1.00 94.75 81 LEU A O 1
ATOM 591 N N . ASP A 1 82 ? -5.206 -6.142 7.509 1.00 94.50 82 ASP A N 1
ATOM 592 C CA . ASP A 1 82 ? -6.398 -6.353 6.684 1.00 94.50 82 ASP A CA 1
ATOM 593 C C . ASP A 1 82 ? -6.455 -5.356 5.513 1.00 94.50 82 ASP A C 1
ATOM 595 O O . ASP A 1 82 ? -7.058 -5.645 4.484 1.00 94.50 82 ASP A O 1
ATOM 599 N N . LEU A 1 83 ? -5.841 -4.178 5.675 1.00 95.94 83 LEU A N 1
ATOM 600 C CA . LEU A 1 83 ? -5.818 -3.093 4.696 1.00 95.94 83 LEU A CA 1
ATOM 601 C C . LEU A 1 83 ? -4.537 -2.263 4.861 1.00 95.94 83 LEU A C 1
ATOM 603 O O . LEU A 1 83 ? -4.163 -1.901 5.981 1.00 95.94 83 LEU A O 1
ATOM 607 N N . PHE A 1 84 ? -3.892 -1.920 3.750 1.00 97.44 84 PHE A N 1
ATOM 608 C CA . PHE A 1 84 ? -2.764 -0.994 3.709 1.00 97.44 84 PHE A CA 1
ATOM 609 C C . PHE A 1 84 ? -3.221 0.360 3.160 1.00 97.44 84 PHE A C 1
ATOM 611 O O . PHE A 1 84 ? -3.948 0.410 2.168 1.00 97.44 84 PHE A O 1
ATOM 618 N N . VAL A 1 85 ? -2.819 1.459 3.800 1.00 95.38 85 VAL A N 1
ATOM 619 C CA . VAL A 1 85 ? -3.216 2.817 3.410 1.00 95.38 85 VAL A CA 1
ATOM 620 C C . VAL A 1 85 ? -1.971 3.664 3.181 1.00 95.38 85 VAL A C 1
ATOM 622 O O . VAL A 1 85 ? -1.209 3.953 4.103 1.00 95.38 85 VAL A O 1
ATOM 625 N N . HIS A 1 86 ? -1.789 4.103 1.944 1.00 92.44 86 HIS A N 1
ATOM 626 C CA . HIS A 1 86 ? -0.846 5.156 1.604 1.00 92.44 86 HIS A CA 1
ATOM 627 C C . HIS A 1 86 ? -1.617 6.477 1.544 1.00 92.44 86 HIS A C 1
ATOM 629 O O . HIS A 1 86 ? -2.648 6.551 0.882 1.00 92.44 86 HIS A O 1
ATOM 635 N N . THR A 1 87 ? -1.162 7.514 2.249 1.00 86.50 87 THR A N 1
ATOM 636 C CA . THR A 1 87 ? -1.880 8.804 2.323 1.00 86.50 87 THR A CA 1
ATOM 637 C C . THR A 1 87 ? -1.151 9.954 1.634 1.00 86.50 87 THR A C 1
ATOM 639 O O . THR A 1 87 ? -1.688 11.058 1.571 1.00 86.50 87 THR A O 1
ATOM 642 N N . GLY A 1 88 ? 0.073 9.728 1.152 1.00 78.31 88 GLY A N 1
ATOM 643 C CA . GLY A 1 88 ? 0.890 10.746 0.502 1.00 78.31 88 GLY A CA 1
ATOM 644 C C . GLY A 1 88 ? 0.555 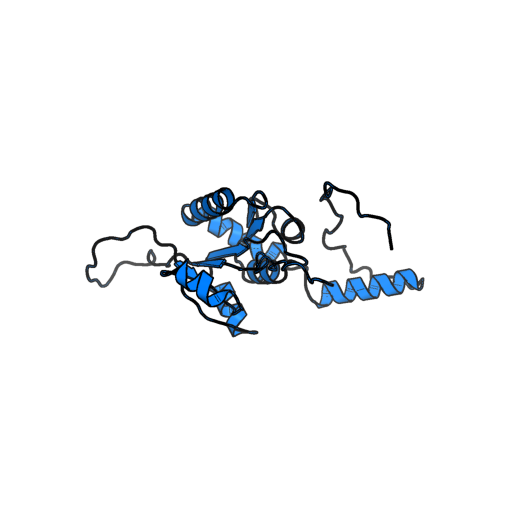10.910 -0.986 1.00 78.31 88 GLY A C 1
ATOM 645 O O . GLY A 1 88 ? 0.145 9.955 -1.638 1.00 78.31 88 GLY A O 1
ATOM 646 N N . PRO A 1 89 ? 0.728 12.113 -1.559 1.00 73.75 89 PRO A N 1
ATOM 647 C CA . PRO A 1 89 ? 0.720 12.290 -3.012 1.00 73.75 89 PRO A CA 1
ATOM 648 C C . PRO A 1 89 ? 2.073 11.921 -3.644 1.00 73.75 89 PRO A C 1
ATOM 650 O O . PRO A 1 89 ? 2.184 11.836 -4.865 1.00 73.75 89 PRO A O 1
ATOM 653 N N . TYR A 1 90 ? 3.104 11.740 -2.816 1.00 76.62 90 TYR A N 1
ATOM 654 C CA . TYR A 1 90 ? 4.462 11.427 -3.228 1.00 76.62 90 TYR A CA 1
ATOM 655 C C . TYR A 1 90 ? 4.691 9.934 -3.017 1.00 76.62 90 TYR A C 1
ATOM 657 O O . TYR A 1 90 ? 5.020 9.488 -1.926 1.00 76.62 90 TYR A O 1
ATOM 665 N N . GLU A 1 91 ? 4.437 9.166 -4.068 1.00 80.69 91 GLU A N 1
ATOM 666 C CA . GLU A 1 91 ? 4.809 7.761 -4.156 1.00 80.69 91 GLU A CA 1
ATOM 667 C C . GLU A 1 91 ? 5.301 7.505 -5.576 1.00 80.69 91 GLU A C 1
ATOM 669 O O . GLU A 1 91 ? 4.596 7.760 -6.558 1.00 80.69 91 GLU A O 1
ATOM 674 N N . THR A 1 92 ? 6.547 7.054 -5.673 1.00 79.12 92 THR A N 1
ATOM 675 C CA . THR A 1 92 ? 7.261 6.934 -6.944 1.00 79.12 92 THR A CA 1
ATOM 676 C C . THR A 1 92 ? 7.006 5.563 -7.549 1.00 79.12 92 THR A C 1
ATOM 678 O O . THR A 1 92 ? 6.199 5.423 -8.462 1.00 79.12 92 THR A O 1
ATOM 681 N N . PHE A 1 93 ? 7.655 4.537 -7.007 1.00 80.81 93 PHE A N 1
ATOM 682 C CA . PHE A 1 93 ? 7.618 3.172 -7.530 1.00 80.81 93 PHE A CA 1
ATOM 683 C C . PHE A 1 93 ? 6.612 2.270 -6.810 1.00 80.81 93 PHE A C 1
ATOM 685 O O . PHE A 1 93 ? 6.429 1.116 -7.205 1.00 80.81 93 PHE A O 1
ATOM 692 N N . GLY A 1 94 ? 5.984 2.749 -5.734 1.00 89.31 94 GLY A N 1
ATOM 693 C CA . GLY A 1 94 ? 4.963 2.006 -5.006 1.00 89.31 94 GLY A CA 1
ATOM 694 C C . GLY A 1 94 ? 5.488 0.713 -4.397 1.00 89.31 94 GLY A C 1
ATOM 695 O O . GLY A 1 94 ? 4.766 -0.279 -4.368 1.00 89.31 94 GLY A O 1
ATOM 696 N N . GLN A 1 95 ? 6.746 0.679 -3.945 1.00 91.62 95 GLN A N 1
ATOM 697 C CA . GLN A 1 95 ? 7.343 -0.547 -3.395 1.00 91.62 95 GLN A CA 1
ATOM 698 C C . GLN A 1 95 ? 6.548 -1.053 -2.186 1.00 91.62 95 GLN A C 1
ATOM 700 O O . GLN A 1 95 ? 6.194 -2.227 -2.129 1.00 91.62 95 GLN A O 1
ATOM 705 N N . THR A 1 96 ? 6.148 -0.155 -1.284 1.00 92.25 96 THR A N 1
ATOM 706 C CA . THR A 1 96 ? 5.320 -0.504 -0.117 1.00 92.25 96 THR A CA 1
ATOM 707 C C . THR A 1 96 ? 3.924 -1.004 -0.516 1.00 92.25 96 THR A C 1
ATOM 709 O O . THR A 1 96 ? 3.390 -1.935 0.088 1.00 92.25 96 THR A O 1
ATOM 712 N N . LEU A 1 97 ? 3.350 -0.459 -1.596 1.00 95.12 97 LEU A N 1
ATOM 713 C CA . LEU A 1 97 ? 2.087 -0.929 -2.167 1.00 95.12 97 LEU A CA 1
ATOM 714 C 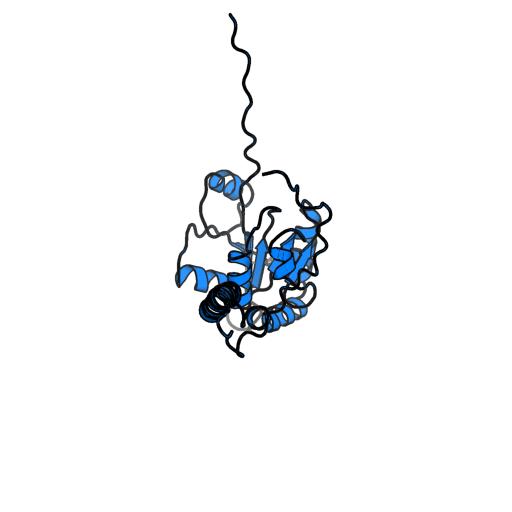C . LEU A 1 97 ? 2.242 -2.335 -2.767 1.00 95.12 97 LEU A C 1
ATOM 716 O O . LEU A 1 97 ? 1.379 -3.185 -2.560 1.00 95.12 97 LEU A O 1
ATOM 720 N N . GLN A 1 98 ? 3.342 -2.605 -3.476 1.00 95.69 98 GLN A N 1
ATOM 721 C CA . GLN A 1 98 ? 3.647 -3.933 -4.021 1.00 95.69 98 GLN A CA 1
ATO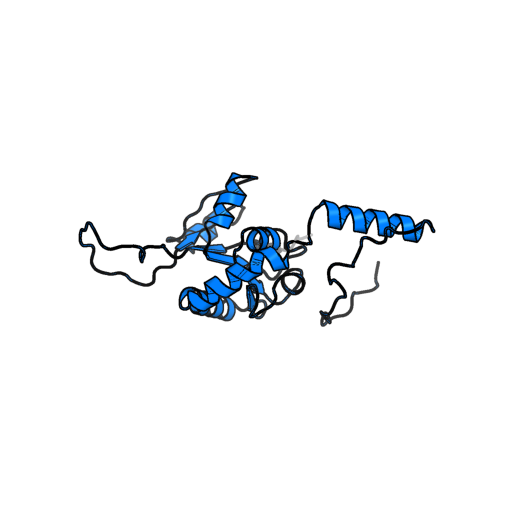M 722 C C . GLN A 1 98 ? 3.864 -4.964 -2.911 1.00 95.69 98 GLN A C 1
ATOM 724 O O . GLN A 1 98 ? 3.338 -6.070 -3.006 1.00 95.69 98 GLN A O 1
ATOM 729 N N . GLU A 1 99 ? 4.567 -4.605 -1.835 1.00 95.88 99 GLU A N 1
ATOM 730 C CA . GLU A 1 99 ? 4.752 -5.459 -0.655 1.00 95.88 99 GLU A CA 1
ATOM 731 C C . GLU A 1 99 ? 3.418 -5.805 0.021 1.00 95.88 99 GLU A C 1
ATOM 733 O O . GLU A 1 99 ? 3.184 -6.967 0.378 1.00 95.88 99 GLU A O 1
ATOM 738 N N . ALA A 1 100 ? 2.518 -4.823 0.156 1.00 97.12 100 ALA A N 1
ATOM 739 C CA . ALA A 1 100 ? 1.168 -5.040 0.665 1.00 97.12 100 ALA A CA 1
ATOM 740 C C . ALA A 1 100 ? 0.378 -6.001 -0.235 1.00 97.12 100 ALA A C 1
ATOM 742 O O . ALA A 1 100 ? -0.105 -7.035 0.236 1.00 97.12 100 ALA A O 1
ATOM 743 N N . LEU A 1 101 ? 0.317 -5.717 -1.539 1.00 98.00 101 LEU A N 1
ATOM 744 C CA . LEU A 1 101 ? -0.405 -6.541 -2.509 1.00 98.00 101 LEU A CA 1
ATOM 745 C C . LEU A 1 101 ? 0.145 -7.973 -2.564 1.00 98.00 101 LEU A C 1
ATOM 747 O O . LEU A 1 101 ? -0.625 -8.930 -2.481 1.00 98.00 101 LEU A O 1
ATOM 751 N N . ALA A 1 102 ? 1.470 -8.146 -2.596 1.00 97.25 102 ALA A N 1
ATOM 752 C CA . ALA A 1 102 ? 2.128 -9.455 -2.568 1.00 97.25 102 ALA A CA 1
ATOM 753 C C . ALA A 1 102 ? 1.817 -10.240 -1.278 1.00 97.25 102 ALA A C 1
ATOM 755 O O . ALA A 1 102 ? 1.697 -11.474 -1.288 1.00 97.25 102 ALA A O 1
ATOM 756 N N . SER A 1 103 ? 1.612 -9.523 -0.170 1.00 97.38 103 SER A N 1
ATOM 757 C CA . SER A 1 103 ? 1.177 -10.083 1.113 1.00 97.38 103 SER A CA 1
ATOM 758 C C . SER A 1 103 ? -0.316 -10.433 1.157 1.00 97.38 103 SER A C 1
ATOM 760 O O . SER A 1 103 ? -0.775 -10.970 2.163 1.00 97.38 103 SER A O 1
ATOM 762 N N . GLY A 1 104 ? -1.067 -10.198 0.075 1.00 97.50 104 GLY A N 1
ATOM 763 C CA . GLY A 1 104 ? -2.513 -10.422 0.016 1.00 97.50 104 GLY A CA 1
ATOM 764 C C . GLY A 1 104 ? -3.325 -9.307 0.677 1.00 97.50 104 GLY A C 1
ATOM 765 O O . GLY A 1 104 ? -4.477 -9.527 1.039 1.00 97.50 104 GLY A O 1
ATOM 766 N N . VAL A 1 105 ? -2.728 -8.128 0.873 1.00 98.12 105 VAL A N 1
ATOM 767 C CA . VAL A 1 105 ? -3.350 -6.994 1.561 1.00 98.12 105 VAL A CA 1
ATOM 768 C C . VAL A 1 105 ? -3.817 -5.966 0.532 1.00 98.12 105 VAL A C 1
ATOM 770 O O . VAL A 1 105 ? -2.990 -5.437 -0.213 1.00 98.12 105 VAL A O 1
ATOM 773 N N . PRO A 1 106 ? -5.121 -5.645 0.487 1.00 97.81 106 PRO A N 1
ATOM 774 C CA . PRO A 1 106 ? -5.636 -4.579 -0.361 1.00 97.81 106 PRO A CA 1
ATOM 775 C C . PRO A 1 106 ? -5.050 -3.215 -0.008 1.00 97.81 106 PRO A C 1
ATOM 777 O O . PRO A 1 106 ? -4.717 -2.953 1.150 1.00 97.81 106 PRO A O 1
ATOM 780 N N . VAL A 1 107 ? -5.001 -2.321 -0.995 1.00 97.62 107 VAL A N 1
ATOM 781 C CA . VAL A 1 107 ? -4.417 -0.979 -0.849 1.00 97.62 107 VAL A CA 1
ATOM 782 C C . VAL A 1 107 ? -5.472 0.117 -1.012 1.00 97.62 107 VAL A C 1
ATOM 784 O O . VAL A 1 107 ? -6.272 0.080 -1.944 1.00 97.62 107 VAL A O 1
ATOM 787 N N . VAL A 1 108 ? -5.442 1.130 -0.147 1.00 97.12 108 VAL A N 1
ATOM 788 C CA . VAL A 1 108 ? -6.053 2.446 -0.392 1.00 97.12 108 VAL A CA 1
ATOM 789 C C . VAL A 1 108 ? -4.936 3.452 -0.635 1.00 97.12 108 VAL A C 1
ATOM 791 O O . VAL A 1 108 ? -4.030 3.557 0.190 1.00 97.12 108 VAL A O 1
ATOM 794 N N . ALA A 1 109 ? -4.988 4.179 -1.748 1.00 95.44 109 ALA A N 1
ATOM 795 C CA . ALA A 1 109 ? -3.964 5.164 -2.096 1.00 95.44 109 ALA A CA 1
ATOM 796 C C . ALA A 1 109 ? -4.518 6.290 -2.991 1.00 95.44 109 ALA A C 1
ATOM 798 O O . ALA A 1 109 ? -5.489 6.072 -3.718 1.00 95.44 109 ALA A O 1
ATOM 799 N N . PRO A 1 110 ? -3.922 7.493 -2.973 1.00 93.69 110 PRO A N 1
ATOM 800 C CA . PRO A 1 110 ? -4.197 8.551 -3.936 1.00 93.69 110 PRO A CA 1
ATOM 801 C C . PRO A 1 110 ? -4.024 8.121 -5.397 1.00 93.69 110 PRO A C 1
ATOM 803 O O . PRO A 1 110 ? -3.095 7.396 -5.737 1.00 93.69 110 PRO A O 1
ATOM 806 N N . ALA A 1 111 ? -4.897 8.611 -6.276 1.00 94.00 111 ALA A N 1
ATOM 807 C CA . ALA A 1 111 ? -4.882 8.396 -7.722 1.00 94.00 111 ALA A CA 1
ATOM 808 C C . ALA A 1 111 ? -3.836 9.287 -8.419 1.00 94.00 111 ALA A C 1
ATOM 810 O O . ALA A 1 111 ? -4.168 10.115 -9.263 1.00 94.00 111 ALA A O 1
ATOM 811 N N . VAL A 1 112 ? -2.574 9.167 -8.010 1.00 89.69 112 VAL A N 1
ATOM 812 C CA . VAL A 1 112 ? -1.439 9.916 -8.562 1.00 89.69 112 VAL A CA 1
ATOM 813 C C . VAL A 1 112 ? -0.168 9.086 -8.414 1.00 89.69 112 VAL A C 1
ATOM 815 O O . VAL A 1 112 ? -0.036 8.360 -7.436 1.00 89.69 112 VAL A O 1
ATOM 818 N N . GLY A 1 113 ? 0.763 9.191 -9.365 1.00 87.62 113 GLY A N 1
ATOM 819 C CA . GLY A 1 113 ? 2.055 8.498 -9.304 1.00 87.62 113 GLY A CA 1
ATOM 820 C C . GLY A 1 113 ? 1.948 6.969 -9.366 1.00 87.62 113 GLY A C 1
ATOM 821 O O . GLY A 1 113 ? 1.029 6.430 -9.988 1.00 87.62 113 GLY A O 1
ATOM 822 N N . GLY A 1 114 ? 2.883 6.283 -8.699 1.00 86.56 114 GLY A N 1
ATOM 823 C CA . GLY A 1 114 ? 2.998 4.818 -8.686 1.00 86.56 114 GLY A CA 1
ATOM 824 C C . GLY A 1 114 ? 1.735 4.031 -8.287 1.00 86.56 114 GLY A C 1
ATOM 825 O O . GLY A 1 114 ? 1.507 2.958 -8.849 1.00 86.56 114 GLY A O 1
ATOM 826 N N . PRO A 1 115 ? 0.861 4.517 -7.378 1.00 92.69 115 PRO A N 1
ATOM 827 C CA . PRO A 1 115 ? -0.420 3.874 -7.094 1.00 92.69 115 PRO A CA 1
ATOM 828 C C . PRO A 1 115 ? -1.292 3.578 -8.320 1.00 92.69 115 PRO A C 1
ATOM 830 O O . PRO A 1 115 ? -1.959 2.544 -8.332 1.00 92.69 115 PRO A O 1
ATOM 833 N N . MET A 1 116 ? -1.288 4.433 -9.351 1.00 93.62 116 MET A N 1
ATOM 834 C CA . MET A 1 116 ? -2.120 4.230 -10.549 1.00 93.62 116 MET A CA 1
ATOM 835 C C . MET A 1 116 ? -1.689 3.014 -11.380 1.00 93.62 116 MET A C 1
ATOM 837 O O . MET A 1 116 ? -2.524 2.411 -12.051 1.00 93.62 116 MET A O 1
ATOM 841 N N . ASP A 1 117 ? -0.420 2.615 -11.285 1.00 91.75 117 ASP A N 1
ATOM 842 C CA . ASP A 1 117 ? 0.131 1.469 -12.018 1.00 91.75 117 ASP A CA 1
ATOM 843 C C . ASP A 1 117 ? -0.087 0.135 -11.279 1.00 91.75 117 ASP A C 1
ATOM 845 O O . ASP A 1 117 ? 0.083 -0.948 -11.849 1.00 91.75 117 ASP A O 1
ATOM 849 N N . LEU A 1 118 ? -0.441 0.199 -9.991 1.00 94.94 118 LEU A N 1
ATOM 850 C CA . LEU A 1 118 ? -0.494 -0.952 -9.083 1.00 94.94 118 LEU A CA 1
ATOM 851 C C . LEU A 1 118 ? -1.907 -1.248 -8.576 1.00 94.94 118 LEU A C 1
ATOM 853 O O . LEU A 1 118 ? -2.288 -2.413 -8.424 1.00 94.94 118 LEU A O 1
ATOM 857 N N . VAL A 1 119 ? -2.696 -0.208 -8.307 1.00 96.69 119 VAL A N 1
ATOM 858 C CA . VAL A 1 119 ? -4.011 -0.326 -7.677 1.00 96.69 119 VAL A CA 1
ATOM 859 C C . VAL A 1 119 ? -5.107 -0.212 -8.728 1.00 96.69 119 VAL A C 1
ATOM 861 O O . VAL A 1 119 ? -5.318 0.823 -9.351 1.00 96.69 119 VAL A O 1
ATOM 864 N N . ARG A 1 120 ? -5.876 -1.287 -8.869 1.00 97.12 120 ARG A N 1
ATOM 865 C CA . ARG A 1 120 ? -7.098 -1.356 -9.665 1.00 97.12 120 ARG A CA 1
ATOM 866 C C . ARG A 1 120 ? -8.298 -1.268 -8.727 1.00 97.12 120 ARG A C 1
ATOM 868 O O . ARG A 1 120 ? -8.658 -2.256 -8.076 1.00 97.12 120 ARG A O 1
ATOM 875 N N . SER A 1 121 ? -8.912 -0.083 -8.662 1.00 97.12 121 SER A N 1
ATOM 876 C CA . SER A 1 121 ? -10.130 0.167 -7.879 1.00 97.12 121 SER A CA 1
ATOM 877 C C . SER A 1 121 ? -11.192 -0.898 -8.152 1.00 97.12 121 SER A C 1
ATOM 879 O O . SER A 1 121 ? -11.470 -1.219 -9.305 1.00 97.12 121 SER A O 1
ATOM 881 N N . GLY A 1 122 ? -11.777 -1.468 -7.099 1.00 96.19 122 GLY A N 1
ATOM 882 C CA . GLY A 1 122 ? -12.772 -2.536 -7.250 1.00 96.19 122 GLY A CA 1
ATOM 883 C C . GLY A 1 122 ? -12.190 -3.946 -7.378 1.00 96.19 122 GLY A C 1
ATOM 884 O O . GLY A 1 122 ? -12.950 -4.910 -7.314 1.00 96.19 122 GLY A O 1
ATOM 885 N N . THR A 1 123 ? -10.869 -4.079 -7.539 1.00 97.81 123 THR A N 1
ATOM 886 C CA . THR A 1 123 ? -10.199 -5.373 -7.741 1.00 97.81 123 THR A CA 1
ATOM 887 C C . THR A 1 123 ? -9.239 -5.707 -6.610 1.00 97.81 123 THR A C 1
ATOM 889 O O . THR A 1 123 ? -9.474 -6.676 -5.908 1.00 97.81 123 THR A O 1
ATOM 892 N N . ASN A 1 124 ? -8.169 -4.932 -6.421 1.00 97.56 124 ASN A N 1
ATOM 893 C CA . ASN A 1 124 ? -7.118 -5.202 -5.426 1.00 97.56 124 ASN A CA 1
ATOM 894 C C . ASN A 1 124 ? -6.966 -4.058 -4.404 1.00 97.56 124 ASN A C 1
ATOM 896 O O . ASN A 1 124 ? -6.041 -4.047 -3.594 1.00 97.56 124 ASN A O 1
ATOM 900 N N . GLY A 1 125 ? -7.870 -3.081 -4.443 1.00 97.62 125 GLY A N 1
ATOM 901 C CA . GLY A 1 125 ? -7.781 -1.877 -3.637 1.00 97.62 125 GLY A CA 1
ATOM 902 C C . GLY A 1 125 ? -8.764 -0.798 -4.075 1.00 97.62 125 GLY A C 1
ATOM 903 O O . GLY A 1 125 ? -9.740 -1.068 -4.781 1.00 97.62 125 GLY A O 1
ATOM 904 N N . GLN A 1 126 ? -8.503 0.428 -3.633 1.00 97.69 126 GLN A N 1
ATOM 905 C CA . GLN A 1 126 ? -9.288 1.613 -3.946 1.00 97.69 126 GLN A CA 1
ATOM 906 C C . GLN A 1 126 ? -8.369 2.822 -4.134 1.00 97.69 126 GLN A C 1
ATOM 908 O O . GLN A 1 126 ? -7.651 3.215 -3.216 1.00 97.69 126 GLN A O 1
ATOM 913 N N . LEU A 1 127 ? -8.444 3.445 -5.308 1.00 97.19 127 LEU A N 1
ATOM 914 C CA . LEU A 1 127 ? -7.860 4.760 -5.537 1.00 97.19 127 LEU A CA 1
ATOM 915 C C . LEU A 1 127 ? -8.811 5.864 -5.055 1.00 97.19 127 LEU A C 1
ATOM 917 O O . LEU A 1 127 ? -10.033 5.751 -5.211 1.00 97.19 127 LEU A O 1
ATOM 921 N N . VAL A 1 128 ? -8.246 6.925 -4.479 1.00 96.00 128 VAL A N 1
ATOM 922 C CA . VAL A 1 128 ? -8.968 8.117 -3.996 1.00 96.00 128 VAL A CA 1
ATOM 923 C C . VAL A 1 128 ? -8.374 9.399 -4.593 1.00 96.00 128 VAL A C 1
ATOM 925 O O . VAL A 1 128 ? -7.222 9.377 -5.020 1.00 96.00 128 VAL A O 1
ATOM 928 N N . PRO A 1 129 ? -9.102 10.528 -4.640 1.00 94.62 129 PRO A N 1
ATOM 929 C CA . PRO A 1 129 ? -8.522 11.807 -5.048 1.00 94.62 129 PRO A CA 1
ATOM 930 C C . PRO A 1 129 ? -7.283 12.177 -4.216 1.00 94.62 129 PRO A C 1
ATOM 932 O O . PRO A 1 129 ? -7.254 11.989 -2.998 1.00 94.62 129 PRO A O 1
ATOM 935 N N . ALA A 1 130 ? -6.243 12.695 -4.873 1.00 90.50 130 ALA A N 1
ATOM 936 C CA . ALA A 1 130 ? -5.042 13.159 -4.186 1.00 90.50 130 ALA A CA 1
ATOM 937 C C . ALA A 1 130 ? -5.332 14.420 -3.360 1.00 90.50 130 ALA A C 1
ATOM 939 O O . ALA A 1 130 ? -6.084 15.290 -3.790 1.00 90.50 130 ALA A O 1
ATOM 940 N N . GLY A 1 131 ? -4.725 14.520 -2.174 1.00 86.06 131 GLY A N 1
ATOM 941 C CA . GLY A 1 131 ? -4.928 15.664 -1.280 1.00 86.06 131 GLY A CA 1
ATOM 942 C C . GLY A 1 131 ? -6.296 15.702 -0.590 1.00 86.06 131 GLY A C 1
ATOM 943 O O . GLY A 1 131 ? -6.646 16.739 -0.034 1.00 86.06 131 GLY A O 1
ATOM 944 N N . ASP A 1 132 ? -7.051 14.596 -0.592 1.00 89.94 132 ASP A N 1
ATOM 945 C CA . ASP A 1 132 ? -8.366 14.497 0.052 1.00 89.94 132 ASP A CA 1
ATOM 946 C C . ASP A 1 132 ? -8.362 13.487 1.225 1.00 89.94 132 ASP A C 1
ATOM 948 O O . ASP A 1 132 ? -8.609 12.287 1.044 1.00 89.94 132 ASP A O 1
ATOM 952 N N . PRO A 1 133 ? -8.103 13.951 2.465 1.00 88.06 133 PRO A N 1
ATOM 953 C CA . PRO A 1 133 ? -8.158 13.104 3.654 1.00 88.06 133 PRO A CA 1
ATOM 954 C C . PRO A 1 133 ? -9.547 12.516 3.933 1.00 88.06 133 PRO A C 1
ATOM 956 O O . PRO A 1 133 ? -9.647 11.434 4.517 1.00 88.06 133 PRO A O 1
ATOM 959 N N . ALA A 1 134 ? -10.624 13.202 3.533 1.00 91.38 134 ALA A N 1
ATOM 960 C CA . ALA A 1 134 ? -11.985 12.725 3.750 1.00 91.38 134 ALA A CA 1
ATOM 961 C C . ALA A 1 134 ? -12.297 11.540 2.829 1.00 91.38 134 ALA A C 1
ATOM 963 O O . ALA A 1 134 ? -12.894 10.558 3.276 1.00 91.38 134 ALA A O 1
ATOM 964 N N . ALA A 1 135 ? -11.823 11.577 1.581 1.00 93.62 135 ALA A N 1
ATOM 965 C CA . ALA A 1 135 ? -11.926 10.447 0.665 1.00 93.62 135 ALA A CA 1
ATOM 966 C C . ALA A 1 135 ? -11.143 9.223 1.161 1.00 93.62 135 ALA A C 1
ATOM 968 O O . ALA A 1 135 ? -11.668 8.108 1.116 1.00 93.62 135 ALA A O 1
ATOM 969 N N . VAL A 1 136 ? -9.932 9.414 1.705 1.00 91.56 136 VAL A N 1
ATOM 970 C CA . VAL A 1 136 ? -9.172 8.330 2.358 1.00 91.56 136 VAL A CA 1
ATOM 971 C C . VAL A 1 136 ? -9.982 7.734 3.513 1.00 91.56 136 VAL A C 1
ATOM 973 O O . VAL A 1 136 ? -10.195 6.521 3.560 1.00 91.56 136 VAL A O 1
ATOM 976 N N . ALA A 1 137 ? -10.472 8.574 4.429 1.00 90.62 137 ALA A N 1
ATOM 977 C CA . ALA A 1 137 ? -11.242 8.124 5.587 1.00 90.62 137 ALA A CA 1
ATOM 978 C C . ALA A 1 137 ? -12.523 7.379 5.175 1.00 90.62 137 ALA A C 1
ATOM 980 O O . ALA A 1 137 ? -12.828 6.325 5.735 1.00 90.62 137 ALA A O 1
ATOM 981 N N . GLY A 1 138 ? -13.238 7.881 4.166 1.00 92.44 138 GLY A N 1
ATOM 982 C CA . GLY A 1 138 ? -14.433 7.248 3.612 1.00 92.44 138 GLY A CA 1
ATOM 983 C C . GLY A 1 138 ? -14.142 5.888 2.975 1.00 92.44 138 GLY A C 1
ATOM 984 O O . GLY A 1 138 ? -14.861 4.922 3.238 1.00 92.44 138 GLY A O 1
ATOM 985 N N . ALA A 1 139 ? -13.061 5.775 2.196 1.00 93.75 139 ALA A N 1
ATOM 986 C CA . ALA A 1 139 ? -12.637 4.511 1.596 1.00 93.75 139 ALA A CA 1
ATOM 987 C C . ALA A 1 139 ? -12.266 3.470 2.665 1.00 93.75 139 ALA A C 1
ATOM 989 O O . ALA A 1 139 ? -12.728 2.328 2.607 1.00 93.75 139 ALA A O 1
ATOM 990 N N . VAL A 1 140 ? -11.496 3.876 3.679 1.00 92.56 140 VAL A N 1
ATOM 991 C CA . VAL A 1 140 ? -11.118 3.011 4.806 1.00 92.56 140 VAL A CA 1
ATOM 992 C C . VAL A 1 140 ? -12.349 2.573 5.596 1.00 92.56 140 VAL A C 1
ATOM 994 O O . VAL A 1 140 ? -12.515 1.380 5.838 1.00 92.56 140 VAL A O 1
ATOM 997 N N . ALA A 1 141 ? -13.240 3.499 5.962 1.00 90.44 141 ALA A N 1
ATOM 998 C CA . ALA A 1 141 ? -14.458 3.181 6.706 1.00 90.44 141 ALA A CA 1
ATOM 999 C C . ALA A 1 141 ? -15.378 2.239 5.917 1.00 90.44 141 ALA A C 1
ATOM 1001 O O . ALA A 1 141 ? -15.886 1.258 6.464 1.00 90.44 141 ALA A O 1
ATOM 1002 N N . GLY A 1 142 ? -15.541 2.490 4.616 1.00 90.31 142 GLY A N 1
ATOM 1003 C CA . GLY A 1 142 ? -16.326 1.638 3.734 1.00 90.31 142 GLY A CA 1
ATOM 1004 C C . GLY A 1 142 ? -15.759 0.223 3.622 1.00 90.31 142 GLY A C 1
ATOM 1005 O O . GLY A 1 142 ? -16.523 -0.742 3.610 1.00 90.31 142 GLY A O 1
ATOM 1006 N N . LEU A 1 143 ? -14.438 0.067 3.521 1.00 90.62 143 LEU A N 1
ATOM 1007 C CA . LEU A 1 143 ? -13.799 -1.250 3.432 1.00 90.62 143 LEU A CA 1
ATOM 1008 C C . LEU A 1 143 ? -13.776 -1.977 4.781 1.00 90.62 143 LEU A C 1
ATOM 1010 O O . LEU A 1 143 ? -14.069 -3.169 4.832 1.00 90.62 143 LEU A O 1
ATOM 1014 N N . ALA A 1 144 ? -13.514 -1.268 5.879 1.00 86.56 144 ALA A N 1
ATOM 1015 C CA . ALA A 1 144 ? -13.564 -1.829 7.228 1.00 86.56 144 ALA A CA 1
ATOM 1016 C C . ALA A 1 144 ? -14.979 -2.299 7.617 1.00 86.56 144 ALA A C 1
ATOM 1018 O O . ALA A 1 144 ? -15.126 -3.269 8.361 1.00 86.56 144 ALA A O 1
ATOM 1019 N N . GLY A 1 145 ? -16.018 -1.634 7.099 1.00 86.56 145 GLY A N 1
ATOM 1020 C CA . GLY A 1 145 ? -17.420 -2.011 7.286 1.00 86.56 145 GLY A CA 1
ATOM 1021 C C . GLY A 1 145 ? -17.902 -3.179 6.417 1.00 86.56 145 GLY A C 1
ATOM 1022 O O . GLY A 1 145 ? -18.940 -3.759 6.724 1.00 86.56 145 GLY A O 1
ATOM 1023 N N . ASP A 1 146 ? -17.163 -3.563 5.369 1.00 90.44 146 ASP A N 1
ATOM 1024 C CA . ASP A 1 146 ? -17.552 -4.613 4.417 1.00 90.44 146 ASP A CA 1
ATOM 1025 C C . ASP A 1 146 ? -16.445 -5.668 4.270 1.00 90.44 146 ASP A C 1
ATOM 1027 O O . ASP A 1 146 ? -15.615 -5.639 3.354 1.00 90.44 146 ASP A O 1
ATOM 1031 N N . ARG A 1 147 ? -16.462 -6.656 5.175 1.00 88.25 147 ARG A N 1
ATOM 1032 C CA . ARG A 1 147 ? -15.490 -7.763 5.168 1.00 88.25 147 ARG A CA 1
ATOM 1033 C C . ARG A 1 147 ? -15.573 -8.621 3.906 1.00 88.25 147 ARG A C 1
ATOM 1035 O O . ARG A 1 147 ? -14.571 -9.222 3.528 1.00 88.25 147 ARG A O 1
ATOM 1042 N N . GLY A 1 148 ? -16.741 -8.697 3.265 1.00 93.19 148 GLY A N 1
ATOM 1043 C CA . GLY A 1 148 ? -16.919 -9.458 2.031 1.00 93.19 148 GLY A CA 1
ATOM 1044 C C . GLY A 1 148 ? -16.158 -8.810 0.880 1.00 93.19 148 GLY A C 1
ATOM 1045 O O . GLY A 1 148 ? -15.407 -9.483 0.175 1.00 93.19 148 GLY A O 1
ATOM 1046 N N . ARG A 1 149 ? -16.294 -7.489 0.726 1.00 94.69 149 ARG A N 1
ATOM 1047 C CA . ARG A 1 149 ? -15.513 -6.710 -0.241 1.00 94.69 149 ARG A CA 1
ATOM 1048 C C . ARG A 1 149 ? -14.022 -6.752 0.065 1.00 94.69 149 ARG A C 1
ATOM 1050 O O . ARG A 1 149 ? -13.242 -7.004 -0.848 1.00 94.69 149 ARG A O 1
ATOM 1057 N N . LEU A 1 150 ? -13.640 -6.592 1.331 1.00 92.50 150 LEU A N 1
ATOM 1058 C CA . LEU A 1 150 ? -12.238 -6.670 1.740 1.00 92.50 150 LEU A CA 1
ATOM 1059 C C . LEU A 1 150 ? -11.618 -8.038 1.409 1.00 92.50 150 LEU A C 1
ATOM 1061 O O . LEU A 1 150 ? -10.530 -8.099 0.847 1.00 92.50 150 LEU A O 1
ATOM 1065 N N . GLY A 1 151 ? -12.344 -9.131 1.673 1.00 95.19 151 GLY A N 1
ATOM 1066 C CA . GLY A 1 151 ? -11.912 -10.490 1.343 1.00 95.19 151 GLY A CA 1
ATOM 1067 C C . GLY A 1 151 ? -11.766 -10.738 -0.161 1.00 95.19 151 GLY A C 1
ATOM 1068 O O . GLY A 1 151 ? -10.799 -11.371 -0.577 1.00 95.19 151 GLY A O 1
ATOM 1069 N N . ARG A 1 152 ? -12.672 -10.197 -0.991 1.00 97.69 152 ARG A N 1
ATOM 1070 C CA . ARG A 1 152 ? -12.528 -10.260 -2.457 1.00 97.69 152 ARG A CA 1
ATOM 1071 C C . ARG A 1 152 ? -11.271 -9.538 -2.927 1.00 97.69 152 ARG A C 1
ATOM 1073 O O . ARG A 1 152 ? -10.534 -10.087 -3.738 1.00 97.69 152 ARG A O 1
ATOM 1080 N N . TYR A 1 153 ? -11.007 -8.345 -2.391 1.00 98.12 153 TYR A N 1
ATOM 1081 C CA . TYR A 1 153 ? -9.813 -7.596 -2.776 1.00 98.12 153 TYR A CA 1
ATOM 1082 C C . TYR A 1 153 ? -8.536 -8.309 -2.339 1.00 98.12 153 TYR A C 1
ATOM 1084 O O . TYR A 1 153 ? -7.582 -8.380 -3.109 1.00 98.12 153 TYR A O 1
ATOM 1092 N N . ALA A 1 154 ? -8.533 -8.885 -1.135 1.00 97.50 154 ALA A N 1
ATOM 1093 C CA . ALA A 1 154 ? -7.402 -9.648 -0.619 1.00 97.50 154 ALA A CA 1
ATOM 1094 C C . ALA A 1 154 ? -7.105 -10.874 -1.497 1.00 97.50 154 ALA A C 1
ATOM 1096 O O . ALA A 1 154 ? -5.946 -11.152 -1.803 1.00 97.50 154 ALA A O 1
ATOM 1097 N N . GLY A 1 155 ? -8.154 -11.560 -1.970 1.00 97.56 155 GLY A N 1
ATOM 1098 C CA . GLY A 1 155 ? -8.036 -12.694 -2.888 1.00 97.56 155 GLY A CA 1
ATOM 1099 C C . GLY A 1 155 ? -7.390 -12.342 -4.231 1.00 97.56 155 GLY A C 1
ATOM 1100 O O . GLY A 1 155 ? -6.663 -13.162 -4.774 1.00 97.56 155 GLY A O 1
ATOM 1101 N N . ALA A 1 156 ? -7.596 -11.124 -4.739 1.00 97.88 156 ALA A N 1
ATOM 1102 C CA . ALA A 1 156 ? -7.002 -10.660 -5.997 1.00 97.88 156 ALA A CA 1
ATOM 1103 C C . ALA A 1 156 ? -5.655 -9.929 -5.821 1.00 97.88 156 ALA A C 1
ATOM 1105 O O . ALA A 1 156 ? -4.958 -9.666 -6.805 1.00 97.88 156 ALA A O 1
ATOM 1106 N N . ALA A 1 157 ? -5.290 -9.560 -4.589 1.00 97.81 157 ALA A N 1
ATOM 1107 C CA . ALA A 1 157 ? -4.150 -8.690 -4.317 1.00 97.81 157 ALA A CA 1
ATOM 1108 C C . ALA A 1 157 ? -2.817 -9.312 -4.753 1.00 97.81 157 ALA A C 1
ATOM 1110 O O . ALA A 1 157 ? -2.085 -8.691 -5.524 1.00 97.81 157 ALA A O 1
ATOM 1111 N N . ARG A 1 158 ? -2.524 -10.553 -4.346 1.00 97.38 158 ARG A N 1
ATOM 1112 C CA . ARG A 1 158 ? -1.251 -11.206 -4.696 1.00 97.38 158 ARG A CA 1
ATOM 1113 C C . ARG A 1 158 ? -1.123 -11.431 -6.198 1.00 97.38 158 ARG A C 1
ATOM 1115 O O . ARG A 1 158 ? -0.105 -11.070 -6.782 1.00 97.38 158 ARG A O 1
ATOM 1122 N N . ASP A 1 159 ? -2.168 -11.968 -6.819 1.00 97.19 159 ASP A N 1
ATOM 1123 C CA . ASP A 1 159 ? -2.178 -12.273 -8.252 1.00 97.19 159 ASP A CA 1
ATOM 1124 C C . ASP A 1 159 ? -1.978 -11.007 -9.094 1.00 97.19 159 ASP A C 1
ATOM 1126 O O . ASP A 1 159 ? -1.326 -11.044 -10.135 1.00 97.19 159 ASP A O 1
ATOM 1130 N N . SER A 1 160 ? -2.449 -9.852 -8.606 1.00 96.88 160 SER A N 1
ATOM 1131 C CA . SER A 1 160 ? -2.282 -8.572 -9.301 1.00 96.88 160 SER A CA 1
ATOM 1132 C C . SER A 1 160 ? -0.828 -8.121 -9.479 1.00 96.88 160 SER A C 1
ATOM 1134 O O . SER A 1 160 ? -0.565 -7.314 -10.373 1.00 96.88 160 SER A O 1
ATOM 1136 N N . VAL A 1 161 ? 0.096 -8.642 -8.666 1.00 96.19 161 VAL A N 1
ATOM 1137 C CA . VAL A 1 161 ? 1.528 -8.302 -8.693 1.00 96.19 161 VAL A CA 1
ATOM 1138 C C . VAL A 1 161 ? 2.437 -9.525 -8.853 1.00 96.19 161 VAL A C 1
ATOM 1140 O O . VAL A 1 161 ? 3.653 -9.373 -8.853 1.00 96.19 161 VAL A O 1
ATOM 1143 N N . ALA A 1 162 ? 1.888 -10.730 -9.040 1.00 94.12 162 ALA A N 1
ATOM 1144 C CA . ALA A 1 162 ? 2.664 -11.974 -9.083 1.00 94.12 162 ALA A CA 1
ATOM 1145 C C . ALA A 1 162 ? 3.733 -12.003 -10.194 1.00 94.12 162 ALA A C 1
ATOM 1147 O O . ALA A 1 162 ? 4.789 -12.602 -10.011 1.00 94.12 162 ALA A O 1
ATOM 1148 N N . GLY A 1 163 ? 3.490 -11.319 -11.319 1.00 91.25 163 GLY A N 1
ATOM 1149 C CA . GLY A 1 163 ? 4.456 -11.184 -12.416 1.00 91.25 163 GLY A CA 1
ATOM 1150 C C . GLY A 1 163 ? 5.561 -10.146 -12.178 1.00 91.25 163 GLY A C 1
ATOM 1151 O O . GLY A 1 163 ? 6.543 -10.122 -12.910 1.00 91.25 163 GLY A O 1
ATOM 1152 N N . ARG A 1 164 ? 5.448 -9.294 -11.152 1.00 91.38 164 ARG A N 1
ATOM 1153 C CA . ARG A 1 164 ? 6.408 -8.213 -10.853 1.00 91.38 164 ARG A CA 1
ATOM 1154 C C . ARG A 1 164 ? 7.544 -8.715 -9.958 1.00 91.38 164 ARG A C 1
ATOM 1156 O O . ARG A 1 164 ? 7.786 -8.194 -8.873 1.00 91.38 164 ARG A O 1
ATOM 1163 N N . THR A 1 165 ? 8.214 -9.779 -10.391 1.00 93.31 165 THR A N 1
ATOM 1164 C CA . THR A 1 165 ? 9.341 -10.364 -9.651 1.00 93.31 165 THR A CA 1
ATOM 1165 C C . THR A 1 165 ? 10.661 -9.692 -10.019 1.00 93.31 165 THR A C 1
ATOM 1167 O O . THR A 1 165 ? 10.798 -9.121 -11.098 1.00 93.31 165 THR A O 1
ATOM 1170 N N . TRP A 1 166 ? 11.671 -9.820 -9.154 1.00 92.69 166 TRP A N 1
ATOM 1171 C CA . TRP A 1 166 ? 13.034 -9.381 -9.477 1.00 92.69 166 TRP A CA 1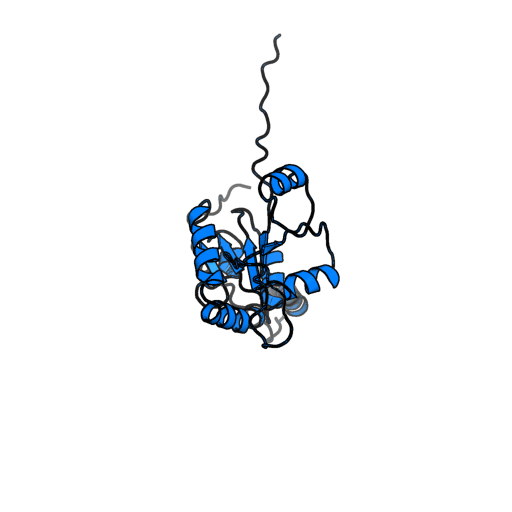
ATOM 1172 C C . TRP A 1 166 ? 13.593 -10.048 -10.735 1.00 92.69 166 TRP A C 1
ATOM 1174 O O . TRP A 1 166 ? 14.273 -9.382 -11.508 1.00 92.69 166 TRP A O 1
ATOM 1184 N N . ALA A 1 167 ? 13.284 -11.330 -10.953 1.00 93.19 167 ALA A N 1
ATOM 1185 C CA . ALA A 1 167 ? 13.690 -12.043 -12.160 1.00 93.19 167 ALA A CA 1
ATOM 1186 C C . ALA A 1 167 ? 13.021 -11.435 -13.399 1.00 93.19 167 ALA A C 1
ATOM 1188 O O . ALA A 1 167 ? 13.722 -10.990 -14.294 1.00 93.19 167 ALA A O 1
ATOM 1189 N N . ALA A 1 168 ? 11.693 -11.281 -13.391 1.00 91.38 168 ALA A N 1
ATOM 1190 C CA . ALA A 1 168 ? 10.954 -10.713 -14.521 1.00 91.38 168 ALA A CA 1
ATOM 1191 C C . ALA A 1 168 ? 11.394 -9.279 -14.865 1.00 91.38 168 ALA A C 1
ATOM 1193 O O . ALA A 1 168 ? 11.549 -8.934 -16.034 1.00 91.38 168 ALA A O 1
ATOM 1194 N N . VAL A 1 169 ? 11.629 -8.439 -13.851 1.00 91.31 169 VAL A N 1
ATOM 1195 C CA . VAL A 1 169 ? 12.140 -7.074 -14.055 1.00 91.31 169 VAL A CA 1
ATOM 1196 C C . VAL A 1 169 ? 13.581 -7.095 -14.579 1.00 91.31 169 VAL A C 1
ATOM 1198 O O . VAL A 1 169 ? 13.920 -6.307 -15.460 1.00 91.31 169 VAL A O 1
ATOM 1201 N N . GLY A 1 170 ? 14.424 -7.992 -14.062 1.00 94.81 170 GLY A N 1
ATOM 1202 C CA . GLY A 1 170 ? 15.799 -8.172 -14.528 1.00 94.81 170 GLY A CA 1
ATOM 1203 C C . GLY A 1 170 ? 15.867 -8.651 -15.977 1.00 94.81 170 GLY A C 1
ATOM 1204 O O . GLY A 1 170 ? 16.605 -8.074 -16.771 1.00 94.81 170 GLY A O 1
ATOM 1205 N N . ASP A 1 171 ? 15.054 -9.640 -16.337 1.00 92.50 171 ASP A N 1
ATOM 1206 C CA . ASP A 1 171 ? 14.961 -10.174 -17.694 1.00 92.50 171 ASP A CA 1
ATOM 1207 C C . ASP A 1 171 ? 14.526 -9.079 -18.673 1.00 92.50 171 ASP A C 1
ATOM 1209 O O . ASP A 1 171 ? 15.204 -8.851 -19.675 1.00 92.50 171 ASP A O 1
ATOM 1213 N N . ALA A 1 172 ? 13.486 -8.309 -18.327 1.00 91.44 172 ALA A N 1
ATOM 1214 C CA . ALA A 1 172 ? 13.036 -7.171 -19.129 1.00 91.44 172 ALA A CA 1
ATOM 1215 C C . ALA A 1 172 ? 14.134 -6.105 -19.312 1.00 91.44 172 ALA A C 1
ATOM 1217 O O . ALA A 1 172 ? 14.320 -5.579 -20.410 1.00 91.44 172 ALA A O 1
ATOM 1218 N N . LEU A 1 173 ? 14.897 -5.796 -18.258 1.00 94.38 173 LEU A N 1
ATOM 1219 C CA . LEU A 1 173 ? 16.012 -4.849 -18.337 1.00 94.38 173 LEU A CA 1
ATOM 1220 C C . LEU A 1 173 ? 17.111 -5.334 -19.295 1.00 94.38 173 LEU A C 1
ATOM 1222 O O . LEU A 1 173 ? 17.588 -4.563 -20.129 1.00 94.38 173 LEU A O 1
ATOM 1226 N N . ILE A 1 174 ? 17.511 -6.604 -19.194 1.00 94.88 174 ILE A N 1
ATOM 1227 C CA . ILE A 1 174 ? 18.520 -7.195 -20.083 1.00 94.88 174 ILE A CA 1
ATOM 1228 C C . ILE A 1 174 ? 18.028 -7.211 -21.530 1.00 94.88 174 ILE A C 1
ATOM 1230 O O . ILE A 1 174 ? 18.786 -6.886 -22.445 1.00 94.88 174 ILE A O 1
ATOM 1234 N N . ASP A 1 175 ? 16.757 -7.527 -21.738 1.00 93.56 175 ASP A N 1
ATOM 1235 C CA . ASP A 1 175 ? 16.125 -7.532 -23.050 1.00 93.56 175 ASP A CA 1
ATOM 1236 C C . ASP A 1 175 ? 16.088 -6.135 -23.689 1.00 93.56 175 ASP A C 1
ATOM 1238 O O . ASP A 1 175 ? 16.382 -5.993 -24.880 1.00 93.56 175 ASP A O 1
ATOM 1242 N N . HIS A 1 176 ? 15.867 -5.078 -22.902 1.00 93.56 176 HIS A N 1
ATOM 1243 C CA . HIS A 1 176 ? 16.023 -3.704 -23.383 1.00 93.56 176 HIS A CA 1
ATOM 1244 C C . HIS A 1 176 ? 17.464 -3.383 -23.812 1.00 93.56 176 HIS A C 1
ATOM 1246 O O . HIS A 1 176 ? 17.662 -2.733 -24.841 1.00 93.56 176 HIS A O 1
ATOM 1252 N N . TYR A 1 177 ? 18.481 -3.862 -23.090 1.00 96.06 177 TYR A N 1
ATOM 1253 C CA . TYR A 1 177 ? 19.876 -3.678 -23.508 1.00 96.06 177 TYR A CA 1
ATOM 1254 C C . TYR A 1 177 ? 20.229 -4.452 -24.780 1.00 96.06 177 TYR A C 1
ATOM 1256 O O . TYR A 1 177 ? 20.924 -3.910 -25.642 1.00 96.06 177 TYR A O 1
ATOM 1264 N N . ARG A 1 178 ? 19.735 -5.685 -24.931 1.00 94.38 178 ARG A N 1
ATOM 1265 C CA . ARG A 1 178 ? 19.906 -6.476 -26.161 1.00 94.38 178 ARG A CA 1
ATOM 1266 C C . ARG A 1 178 ? 19.308 -5.760 -27.364 1.00 94.38 178 ARG A C 1
ATOM 1268 O O . ARG A 1 178 ? 19.991 -5.606 -28.374 1.00 94.38 178 ARG A O 1
ATOM 1275 N N . ALA A 1 179 ? 18.094 -5.230 -27.217 1.00 93.75 179 ALA A N 1
ATOM 1276 C CA . ALA A 1 179 ? 17.413 -4.493 -28.276 1.00 93.75 179 ALA A CA 1
ATOM 1277 C C . ALA A 1 179 ? 18.226 -3.279 -28.762 1.00 93.75 179 ALA A C 1
ATOM 1279 O O . ALA A 1 179 ? 18.404 -3.100 -29.965 1.00 93.75 179 ALA A O 1
ATOM 1280 N N . VAL A 1 180 ? 18.790 -2.482 -27.844 1.00 95.94 180 VAL A N 1
ATOM 1281 C CA . VAL A 1 180 ? 19.641 -1.326 -28.199 1.00 95.94 180 VAL A CA 1
ATOM 1282 C C . VAL A 1 180 ? 20.935 -1.759 -28.899 1.00 95.94 180 VAL A C 1
ATOM 1284 O O . VAL A 1 180 ? 21.455 -1.034 -29.745 1.00 95.94 180 VAL A O 1
ATOM 1287 N N . ARG A 1 181 ? 21.451 -2.950 -28.580 1.00 95.56 181 ARG A N 1
ATOM 1288 C CA . ARG A 1 181 ? 22.655 -3.524 -29.199 1.00 95.56 181 ARG A CA 1
ATOM 1289 C C . ARG A 1 181 ? 22.378 -4.288 -30.503 1.00 95.56 181 ARG A C 1
ATOM 1291 O O . ARG A 1 181 ? 23.332 -4.742 -31.127 1.00 95.56 181 ARG A O 1
ATOM 1298 N N . GLY A 1 182 ? 21.115 -4.422 -30.921 1.00 93.00 182 GLY A N 1
ATOM 1299 C CA . GLY A 1 182 ? 20.719 -5.204 -32.100 1.00 93.00 182 GLY A CA 1
ATOM 1300 C C . GLY A 1 182 ? 20.795 -6.724 -31.899 1.00 93.00 182 GLY A C 1
ATOM 1301 O O . GLY A 1 182 ? 20.860 -7.470 -32.873 1.00 93.00 182 GLY A O 1
ATOM 1302 N N . GLU A 1 183 ? 20.816 -7.187 -30.649 1.00 91.50 183 GLU A N 1
ATOM 1303 C CA . GLU A 1 183 ? 20.807 -8.605 -30.288 1.00 91.50 183 GLU A CA 1
ATOM 1304 C C . GLU A 1 183 ? 19.358 -9.129 -30.186 1.00 91.50 183 GLU A C 1
ATOM 1306 O O . GLU A 1 183 ? 18.448 -8.364 -29.846 1.00 91.50 183 GLU A O 1
ATOM 1311 N N . PRO A 1 184 ? 19.110 -10.424 -30.459 1.00 84.44 184 PRO A N 1
ATOM 1312 C CA . PRO A 1 184 ? 17.784 -11.015 -30.302 1.00 84.44 184 PRO A CA 1
ATOM 1313 C C . PRO A 1 184 ? 17.305 -10.948 -28.843 1.00 84.44 184 PRO A C 1
ATOM 1315 O O . PRO A 1 184 ? 18.064 -11.210 -27.910 1.00 84.44 184 PRO A O 1
ATOM 1318 N N . VAL A 1 185 ? 16.031 -10.597 -28.664 1.00 83.06 185 VAL A N 1
ATOM 1319 C CA . VAL A 1 185 ? 15.348 -10.446 -27.368 1.00 83.06 185 VAL A CA 1
ATOM 1320 C C . VAL A 1 185 ? 14.730 -11.783 -26.945 1.00 83.06 185 VAL A C 1
ATOM 1322 O O . VAL A 1 185 ? 14.340 -12.569 -27.809 1.00 83.06 185 VAL A O 1
ATOM 1325 N N . SER A 1 186 ? 14.646 -12.068 -25.640 1.00 70.44 186 SER A N 1
ATOM 1326 C CA . SER A 1 186 ? 14.001 -13.299 -25.172 1.00 70.44 186 SER A CA 1
ATOM 1327 C C . SER A 1 186 ? 12.489 -13.293 -25.458 1.00 70.44 186 SER A C 1
ATOM 1329 O O . SER A 1 186 ? 11.808 -12.288 -25.276 1.00 70.44 186 SER A O 1
ATOM 1331 N N . GLU A 1 187 ? 11.943 -14.430 -25.904 1.00 63.44 187 GLU A N 1
ATOM 1332 C CA . GLU A 1 187 ? 10.511 -14.594 -26.234 1.00 63.44 187 GLU A CA 1
ATOM 1333 C C . GLU A 1 187 ? 9.604 -14.579 -24.981 1.00 63.44 187 GLU A C 1
ATOM 1335 O O . GLU A 1 187 ? 8.385 -14.476 -25.072 1.00 63.44 187 GLU A O 1
ATOM 1340 N N . SER A 1 188 ? 10.211 -14.662 -23.795 1.00 55.06 188 SER A N 1
ATOM 1341 C CA . SER A 1 188 ? 9.575 -14.784 -22.476 1.00 55.06 188 SER A CA 1
ATOM 1342 C C . SER A 1 188 ? 9.073 -13.468 -21.872 1.00 55.06 188 SER A C 1
ATOM 1344 O O . SER A 1 188 ? 8.356 -13.494 -20.870 1.00 55.06 188 SER A O 1
ATOM 1346 N N . ALA A 1 189 ? 9.423 -12.321 -22.452 1.00 47.69 189 ALA A N 1
ATOM 1347 C CA . ALA A 1 189 ? 8.989 -11.024 -21.955 1.00 47.69 189 ALA A CA 1
ATOM 1348 C C . ALA A 1 189 ? 7.638 -10.628 -22.573 1.00 47.69 189 ALA A C 1
ATOM 1350 O O . ALA A 1 189 ? 7.564 -9.717 -23.399 1.00 47.69 189 ALA A O 1
ATOM 1351 N N . GLU A 1 190 ? 6.537 -11.263 -22.153 1.00 43.16 190 GLU A N 1
ATOM 1352 C CA . GLU A 1 190 ? 5.268 -10.533 -22.220 1.00 43.16 190 GLU A CA 1
ATOM 1353 C C . GLU A 1 190 ? 5.452 -9.266 -21.371 1.00 43.16 190 GLU A C 1
ATOM 1355 O O . GLU A 1 190 ? 5.789 -9.370 -20.186 1.00 43.16 190 GLU A O 1
ATOM 1360 N N . PRO A 1 191 ? 5.283 -8.058 -21.935 1.00 45.19 191 PRO A N 1
ATOM 1361 C CA . PRO A 1 191 ? 5.433 -6.850 -21.153 1.00 45.19 191 PRO A CA 1
ATOM 1362 C C . PRO A 1 191 ? 4.298 -6.853 -20.135 1.00 45.19 191 PRO A C 1
ATOM 1364 O O . PRO A 1 191 ? 3.142 -6.627 -20.497 1.00 45.19 191 PRO A O 1
ATOM 1367 N N . ALA A 1 192 ? 4.621 -7.136 -18.868 1.00 46.66 192 ALA A N 1
ATOM 1368 C CA . ALA A 1 192 ? 3.694 -6.993 -17.756 1.00 46.66 192 ALA A CA 1
ATOM 1369 C C . ALA A 1 192 ? 3.048 -5.617 -17.897 1.00 46.66 192 ALA A C 1
ATOM 1371 O O . ALA A 1 192 ? 3.748 -4.614 -17.794 1.00 46.66 192 ALA A O 1
ATOM 1372 N N . ALA A 1 193 ? 1.758 -5.610 -18.243 1.00 44.06 193 ALA A N 1
ATOM 1373 C CA . ALA A 1 193 ? 0.982 -4.483 -18.742 1.00 44.06 193 ALA A CA 1
ATOM 1374 C C . ALA A 1 193 ? 1.388 -3.129 -18.127 1.00 44.06 193 ALA A C 1
ATOM 1376 O O . ALA A 1 193 ? 0.812 -2.678 -17.143 1.00 44.06 193 ALA A O 1
ATOM 1377 N N . ASN A 1 194 ? 2.389 -2.492 -18.733 1.00 46.53 194 ASN A N 1
ATOM 1378 C CA . ASN A 1 194 ? 2.846 -1.144 -18.424 1.00 46.53 194 ASN A CA 1
ATOM 1379 C C . ASN A 1 194 ? 2.948 -0.352 -19.727 1.00 46.53 194 ASN A C 1
ATOM 1381 O O . ASN A 1 194 ? 3.917 0.355 -19.990 1.00 46.53 194 ASN A O 1
ATOM 1385 N N . ARG A 1 195 ? 1.936 -0.494 -20.594 1.00 39.50 195 ARG A N 1
ATOM 1386 C CA . ARG A 1 195 ? 1.606 0.638 -21.455 1.00 39.50 195 ARG A CA 1
ATOM 1387 C C . ARG A 1 195 ? 1.023 1.690 -20.518 1.00 39.50 195 ARG A C 1
ATOM 1389 O O . ARG A 1 195 ? 0.046 1.360 -19.846 1.00 39.50 195 ARG A O 1
ATOM 1396 N N . PRO A 1 196 ? 1.580 2.907 -20.451 1.00 37.19 196 PRO A N 1
ATOM 1397 C CA . PRO A 1 196 ? 0.972 3.964 -19.664 1.00 37.19 196 PRO A CA 1
ATOM 1398 C C . PRO A 1 196 ? -0.438 4.210 -20.215 1.00 37.19 196 PRO A C 1
ATOM 1400 O O . PRO A 1 196 ? -0.613 4.798 -21.277 1.00 37.19 196 PRO A O 1
ATOM 1403 N N . THR A 1 197 ? -1.459 3.707 -19.523 1.00 42.28 197 THR A N 1
ATOM 1404 C CA . THR A 1 197 ? -2.855 4.119 -19.730 1.00 42.28 197 THR A CA 1
ATOM 1405 C C . THR A 1 197 ? -3.164 5.396 -18.955 1.00 42.28 197 THR A C 1
ATOM 1407 O O . THR A 1 197 ? -4.191 6.028 -19.190 1.00 42.28 197 THR A O 1
ATOM 1410 N N . ALA A 1 198 ? -2.275 5.798 -18.042 1.00 45.72 198 ALA A N 1
ATOM 1411 C CA . ALA A 1 198 ? -2.354 7.074 -17.359 1.00 45.72 198 ALA A CA 1
ATOM 1412 C C . ALA A 1 198 ? -1.930 8.199 -18.316 1.00 45.72 198 ALA A C 1
ATOM 1414 O O . ALA A 1 198 ? -0.747 8.463 -18.529 1.00 45.72 198 ALA A O 1
ATOM 1415 N N . SER A 1 199 ? -2.920 8.888 -18.885 1.00 43.62 199 SER A N 1
ATOM 1416 C CA . SER A 1 199 ? -2.728 10.250 -19.377 1.00 43.62 199 SER A CA 1
ATOM 1417 C C . SER A 1 199 ? -2.405 11.128 -18.168 1.00 43.62 199 SER A C 1
ATOM 1419 O O . SER A 1 199 ? -3.321 11.554 -17.468 1.00 43.62 199 SER A O 1
ATOM 1421 N N . TYR A 1 200 ? -1.124 11.381 -17.897 1.00 42.91 200 TYR A N 1
ATOM 1422 C CA . TYR A 1 200 ? -0.726 12.377 -16.904 1.00 42.91 200 TYR A CA 1
ATOM 1423 C C . TYR A 1 200 ? -1.231 13.754 -17.366 1.00 42.91 200 TYR A C 1
ATOM 1425 O O . TYR A 1 200 ? -0.834 14.216 -18.441 1.00 42.91 200 TYR A O 1
ATOM 1433 N N . PRO A 1 201 ? -2.124 14.424 -16.615 1.00 41.25 201 PRO A N 1
ATOM 1434 C CA . PRO A 1 201 ? -2.527 15.781 -16.944 1.00 41.25 201 PRO A CA 1
ATOM 1435 C C . PRO A 1 201 ? -1.348 16.712 -16.634 1.00 41.25 201 PRO A C 1
ATOM 1437 O O . PRO A 1 201 ? -1.118 17.086 -15.489 1.00 41.25 201 PRO A O 1
ATOM 1440 N N . GLY A 1 202 ? -0.573 17.037 -17.668 1.00 54.62 202 GLY A N 1
ATOM 1441 C CA . GLY A 1 202 ? 0.621 17.878 -17.582 1.00 54.62 202 GLY A CA 1
ATOM 1442 C C . GLY A 1 202 ? 1.801 17.198 -18.261 1.00 54.62 202 GLY A C 1
ATOM 1443 O O . GLY A 1 202 ? 2.418 16.304 -17.691 1.00 54.62 202 GLY A O 1
ATOM 1444 N N . GLY A 1 203 ? 2.086 17.596 -19.503 1.00 41.81 203 GLY A N 1
ATOM 1445 C CA . GLY A 1 203 ? 3.212 17.074 -20.274 1.00 41.81 203 GLY A CA 1
ATOM 1446 C C . GLY A 1 203 ? 4.543 17.218 -19.531 1.00 41.81 203 GLY A C 1
ATOM 1447 O O . GLY A 1 203 ? 4.743 18.154 -18.759 1.00 41.81 203 GLY A O 1
ATOM 1448 N N . VAL A 1 204 ? 5.454 16.277 -19.775 1.00 46.62 204 VAL A N 1
ATOM 1449 C CA . VAL A 1 204 ? 6.805 16.289 -19.205 1.00 46.62 204 VAL A CA 1
ATOM 1450 C C . VAL A 1 204 ? 7.555 17.519 -19.742 1.00 46.62 204 VAL A C 1
ATOM 1452 O O . VAL A 1 204 ? 7.657 17.658 -20.962 1.00 46.62 204 VAL A O 1
ATOM 1455 N N . PRO A 1 205 ? 8.080 18.421 -18.891 1.00 39.78 205 PRO A N 1
ATOM 1456 C CA . PRO A 1 205 ? 8.890 19.543 -19.354 1.00 39.78 205 PRO A CA 1
ATOM 1457 C C . PRO A 1 205 ? 10.153 19.033 -20.061 1.00 39.78 205 PRO A C 1
ATOM 1459 O O . PRO A 1 205 ? 10.963 18.324 -19.470 1.00 39.78 205 PRO A O 1
ATOM 1462 N N . THR A 1 206 ? 10.331 19.392 -21.330 1.00 40.84 206 THR A N 1
ATOM 1463 C CA . THR A 1 206 ? 11.458 18.964 -22.180 1.00 40.84 206 THR A CA 1
ATOM 1464 C C . THR A 1 206 ? 12.677 19.885 -22.060 1.00 40.84 206 THR A C 1
ATOM 1466 O O . THR A 1 206 ? 13.298 20.221 -23.064 1.00 40.84 206 THR A O 1
ATOM 1469 N N . GLY A 1 207 ? 13.005 20.335 -20.850 1.00 44.34 207 GLY A N 1
ATOM 1470 C CA . GLY A 1 207 ? 14.156 21.204 -20.597 1.00 44.34 207 GLY A CA 1
ATOM 1471 C C . GLY A 1 207 ? 15.148 20.536 -19.657 1.00 44.34 207 GLY A C 1
ATOM 1472 O O . GLY A 1 207 ? 14.988 20.651 -18.444 1.00 44.34 207 GLY A O 1
ATOM 1473 N N . TRP A 1 208 ? 16.134 19.842 -20.226 1.00 42.22 208 TRP A N 1
ATOM 1474 C CA . TRP A 1 208 ? 17.416 19.572 -19.573 1.00 42.22 208 TRP A CA 1
ATOM 1475 C C . TRP A 1 208 ? 18.429 20.602 -20.061 1.00 42.22 208 TRP A C 1
ATOM 1477 O O . TRP A 1 208 ? 18.413 20.880 -21.283 1.00 42.22 208 TRP A O 1
#

Nearest PDB structures (foldseek):
  3c48-assembly1_B  TM=8.196E-01  e=2.944E-08  Corynebacterium glutamicum
  3c48-assembly1_A  TM=8.052E-01  e=3.344E-08  Corynebacterium glutamicum
  6kih-assembly4_D  TM=8.878E-01  e=3.108E-07  Thermosynechococcus vestitus
  3c4q-assembly2_B  TM=8.396E-01  e=3.312E-07  Corynebacterium glutamicum
  8dvz-assembly1_A  TM=8.640E-01  e=1.970E-06  Campylobacter concisus

Secondary structure (DSSP, 8-state):
-------PPP------EEEEE---TTS---------------EEEEE---TTHHHHHHH-TTSEEEE---HHHHHHHHTT-SEEEE--S--SS-HHHHHHHHTT--EEEESSSTHHHH--BTTTEEEE-TT-HHHHHHHHHHHHT-HHHHHHHHHHHTGGGTT--HHHHHHHHHHHHHHHHTPPPPTT----S-S-----SSPPP---